Protein AF-A0A9W6ZR81-F1 (afdb_monomer_lite)

Secondary structure (DSSP, 8-state):
-GGG--SHHHHHHHHHHHHHHHHTTTTGGG--HHHHHHHHHHHHHHHHHHHH----HHHHHHHHHHHHHHHSSSPPPHHHHHHHHHHHHHHHHHTTS-GGGHHHHHHHHHHHHHHH-TT---TTTTTS---TTHHHHHHHHHHHHHHHTTT-HHHHHHHHHHHHHHHHHHHHHHHHHHHHHHSS--

Structure (mmCIF, N/CA/C/O backbone):
data_AF-A0A9W6ZR81-F1
#
_entry.id   AF-A0A9W6ZR81-F1
#
loop_
_atom_site.group_PDB
_atom_site.id
_atom_site.type_symbol
_atom_site.label_atom_id
_atom_site.label_alt_id
_atom_site.label_comp_id
_atom_site.label_asym_id
_atom_site.label_entity_id
_atom_site.label_seq_id
_atom_site.pdbx_PDB_ins_code
_atom_site.Cartn_x
_atom_site.Cartn_y
_atom_site.Cartn_z
_atom_site.occupancy
_atom_site.B_iso_or_equiv
_atom_site.auth_seq_id
_atom_site.auth_comp_id
_atom_site.auth_asym_id
_atom_site.auth_atom_id
_atom_site.pdbx_PDB_model_num
ATOM 1 N N . MET A 1 1 ? 8.103 4.956 1.582 1.00 67.75 1 MET A N 1
ATOM 2 C CA . MET A 1 1 ? 6.630 4.910 1.751 1.00 67.75 1 MET A CA 1
ATOM 3 C C . MET A 1 1 ? 6.165 5.103 3.194 1.00 67.75 1 MET A C 1
ATOM 5 O O . MET A 1 1 ? 5.277 5.913 3.416 1.00 67.75 1 MET A O 1
ATOM 9 N N . PHE A 1 2 ? 6.785 4.437 4.174 1.00 74.12 2 PHE A N 1
ATOM 10 C CA . PHE A 1 2 ? 6.363 4.390 5.587 1.00 74.12 2 PHE A CA 1
ATOM 11 C C . PHE A 1 2 ? 5.925 5.722 6.230 1.00 74.12 2 PHE A C 1
ATOM 13 O O . PHE A 1 2 ? 4.911 5.761 6.913 1.00 74.12 2 PHE A O 1
ATOM 20 N N . LYS A 1 3 ? 6.613 6.842 5.960 1.00 75.56 3 LYS A N 1
ATOM 21 C CA . LYS A 1 3 ? 6.264 8.168 6.519 1.00 75.56 3 LYS A CA 1
ATOM 22 C C . LYS A 1 3 ? 4.894 8.727 6.091 1.00 75.56 3 L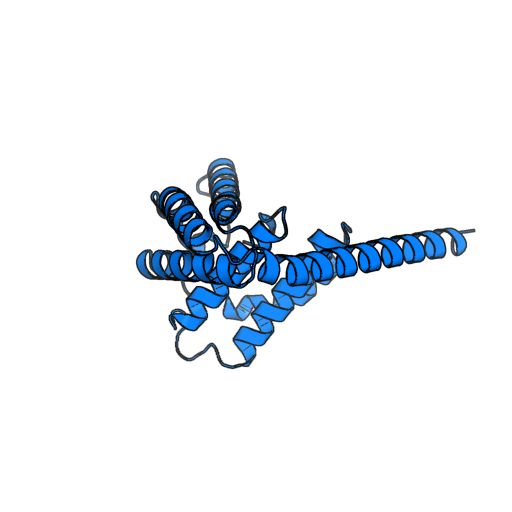YS A C 1
ATOM 24 O O . LYS A 1 3 ? 4.437 9.712 6.660 1.00 75.56 3 LYS A O 1
ATOM 29 N N . TYR A 1 4 ? 4.287 8.172 5.041 1.00 80.62 4 TYR A N 1
ATOM 30 C CA . TYR A 1 4 ? 2.984 8.608 4.526 1.00 80.62 4 TYR A CA 1
ATOM 31 C C . TYR A 1 4 ? 1.820 7.761 5.053 1.00 80.62 4 TYR A C 1
ATOM 33 O O . TYR A 1 4 ? 0.663 8.144 4.851 1.00 80.62 4 TYR A O 1
ATOM 41 N N . ALA A 1 5 ? 2.124 6.652 5.734 1.00 82.81 5 ALA A N 1
ATOM 42 C CA . ALA A 1 5 ? 1.147 5.837 6.433 1.00 82.81 5 ALA A CA 1
ATOM 43 C C . ALA A 1 5 ? 0.746 6.509 7.751 1.00 82.81 5 ALA A C 1
ATOM 45 O O . ALA A 1 5 ? 1.591 6.950 8.529 1.00 82.81 5 ALA A O 1
ATOM 46 N N . ARG A 1 6 ? -0.561 6.607 7.985 1.00 82.62 6 ARG A N 1
ATOM 47 C CA . ARG A 1 6 ? -1.160 7.225 9.177 1.00 82.62 6 ARG A CA 1
ATOM 48 C C . ARG A 1 6 ? -1.949 6.238 10.027 1.00 82.62 6 ARG A C 1
ATOM 50 O O . ARG A 1 6 ? -2.248 6.541 11.179 1.00 82.62 6 ARG A O 1
ATOM 57 N N . THR A 1 7 ? -2.303 5.090 9.462 1.00 84.12 7 THR A N 1
ATOM 58 C CA . THR A 1 7 ? -3.025 4.011 10.139 1.00 84.12 7 THR A CA 1
ATOM 59 C C . THR A 1 7 ? -2.245 2.706 10.027 1.00 84.12 7 THR A C 1
ATOM 61 O O . THR A 1 7 ? -1.297 2.595 9.251 1.00 84.12 7 THR A O 1
ATOM 64 N N . GLU A 1 8 ? -2.652 1.709 10.806 1.00 81.94 8 GLU A N 1
ATOM 65 C CA . GLU A 1 8 ? -2.075 0.363 10.759 1.00 81.94 8 GLU A CA 1
ATOM 66 C C . GLU A 1 8 ? -2.328 -0.302 9.400 1.00 81.94 8 GLU A C 1
ATOM 68 O O . GLU A 1 8 ? -1.387 -0.824 8.812 1.00 81.94 8 GLU A O 1
ATOM 73 N N . SER A 1 9 ? -3.537 -0.180 8.836 1.00 89.00 9 SER A N 1
ATOM 74 C CA . SER A 1 9 ? -3.836 -0.652 7.474 1.00 89.00 9 SER A CA 1
ATOM 75 C C . SER A 1 9 ? -2.971 0.040 6.422 1.00 89.00 9 SER A C 1
ATOM 77 O O . SER A 1 9 ? -2.458 -0.598 5.512 1.00 89.00 9 SER A O 1
ATOM 79 N N . GLU A 1 10 ? -2.742 1.347 6.553 1.00 88.44 10 GLU A N 1
ATOM 80 C CA . GLU A 1 10 ? -1.864 2.072 5.635 1.00 88.44 10 GLU A CA 1
ATOM 81 C C . GLU A 1 10 ? -0.389 1.663 5.794 1.00 88.44 10 GLU A C 1
ATOM 83 O O . GLU A 1 10 ? 0.346 1.624 4.811 1.00 88.44 10 GLU A O 1
ATOM 88 N N . LEU A 1 11 ? 0.061 1.326 7.007 1.00 85.88 11 LEU A N 1
ATOM 89 C CA . LEU A 1 11 ? 1.399 0.775 7.236 1.00 85.88 11 LEU A CA 1
ATOM 90 C C . LEU A 1 11 ? 1.521 -0.632 6.637 1.00 85.88 11 LEU A C 1
ATOM 92 O O . LEU A 1 11 ? 2.510 -0.929 5.966 1.00 85.88 11 LEU A O 1
ATOM 96 N N . ALA A 1 12 ? 0.500 -1.467 6.833 1.00 87.81 12 ALA A N 1
ATOM 97 C CA . ALA A 1 12 ? 0.410 -2.797 6.252 1.00 87.81 12 ALA A CA 1
ATOM 98 C C . ALA A 1 12 ? 0.421 -2.743 4.722 1.00 87.81 12 ALA A C 1
ATOM 100 O O . ALA A 1 12 ? 1.080 -3.570 4.110 1.00 87.81 12 ALA A O 1
ATOM 101 N N . ALA A 1 13 ? -0.208 -1.737 4.106 1.00 91.19 13 ALA A N 1
ATOM 102 C CA . ALA A 1 13 ? -0.148 -1.532 2.659 1.00 91.19 13 ALA A CA 1
ATOM 103 C C . ALA A 1 13 ? 1.282 -1.341 2.154 1.00 91.19 13 ALA A C 1
ATOM 105 O O . ALA A 1 13 ? 1.679 -1.950 1.166 1.00 91.19 13 ALA A O 1
ATOM 106 N N . VAL A 1 14 ? 2.077 -0.536 2.864 1.00 87.62 14 VAL A N 1
ATOM 107 C CA . VAL A 1 14 ? 3.490 -0.351 2.526 1.00 87.62 14 VAL A CA 1
ATOM 108 C C . VAL A 1 14 ? 4.261 -1.657 2.672 1.00 87.62 14 VAL A C 1
ATOM 110 O O . VAL A 1 14 ? 5.004 -2.027 1.776 1.00 87.62 14 VAL A O 1
ATOM 113 N N . MET A 1 15 ? 4.084 -2.371 3.782 1.00 85.12 15 MET A N 1
ATOM 114 C CA . MET A 1 15 ? 4.792 -3.633 4.004 1.00 85.12 15 MET A CA 1
ATOM 115 C C . MET A 1 15 ? 4.413 -4.708 2.988 1.00 85.12 15 MET A C 1
ATOM 117 O O . MET A 1 15 ? 5.283 -5.410 2.482 1.00 85.12 15 MET A O 1
ATOM 121 N N . ALA A 1 16 ? 3.119 -4.848 2.713 1.00 89.88 16 ALA A N 1
ATOM 122 C CA . ALA A 1 16 ? 2.592 -5.842 1.797 1.00 89.88 16 ALA A CA 1
ATOM 123 C C . ALA A 1 16 ? 3.053 -5.576 0.360 1.00 89.88 16 ALA A C 1
ATOM 125 O O . ALA A 1 16 ? 3.322 -6.531 -0.359 1.00 89.88 16 ALA A O 1
ATOM 126 N N . HIS A 1 17 ? 3.219 -4.306 -0.026 1.00 91.81 17 HIS A N 1
ATOM 127 C CA . HIS A 1 17 ? 3.851 -3.914 -1.288 1.00 91.81 17 HIS A CA 1
ATOM 128 C C . HIS A 1 17 ? 5.297 -4.421 -1.390 1.00 91.81 17 HIS A C 1
ATOM 130 O O . HIS A 1 17 ? 5.647 -5.103 -2.352 1.00 91.81 17 HIS A O 1
ATOM 136 N N . GLU A 1 18 ? 6.124 -4.175 -0.368 1.00 85.31 18 GLU A N 1
ATOM 137 C CA . GLU A 1 18 ? 7.518 -4.649 -0.376 1.00 85.31 18 GLU A CA 1
ATOM 138 C C . GLU A 1 18 ? 7.604 -6.183 -0.362 1.00 85.31 18 GLU A C 1
ATOM 140 O O . GLU A 1 18 ? 8.414 -6.772 -1.075 1.00 85.31 18 GLU A O 1
ATOM 145 N N . ILE A 1 19 ? 6.734 -6.857 0.399 1.00 83.06 19 ILE A N 1
ATOM 146 C CA . ILE A 1 19 ? 6.622 -8.325 0.377 1.00 83.06 19 ILE A CA 1
ATOM 147 C C . ILE A 1 19 ? 6.159 -8.807 -1.004 1.00 83.06 19 ILE A C 1
ATOM 149 O O . ILE A 1 19 ? 6.651 -9.825 -1.485 1.00 83.06 19 ILE A O 1
ATOM 153 N N . GLY A 1 20 ? 5.267 -8.072 -1.670 1.00 87.75 20 GLY A N 1
ATOM 154 C CA . GLY A 1 20 ? 4.827 -8.347 -3.036 1.00 87.75 20 GLY A CA 1
ATOM 155 C C . GLY A 1 20 ? 5.991 -8.383 -4.023 1.00 87.75 20 GLY A C 1
ATOM 156 O O . GLY A 1 20 ? 6.105 -9.340 -4.787 1.00 87.75 20 GLY A O 1
ATOM 157 N N . HIS A 1 21 ? 6.918 -7.425 -3.941 1.00 86.50 21 HIS A N 1
ATOM 158 C CA . HIS A 1 21 ? 8.154 -7.458 -4.733 1.00 86.50 21 HIS A CA 1
ATOM 159 C C . HIS A 1 21 ? 9.013 -8.696 -4.453 1.00 86.50 21 HIS A C 1
ATOM 161 O O . HIS A 1 21 ? 9.575 -9.269 -5.389 1.00 86.50 21 HIS A O 1
ATOM 167 N N . VAL A 1 22 ? 9.110 -9.127 -3.191 1.00 81.06 22 VAL A N 1
ATOM 168 C CA . VAL A 1 22 ? 9.860 -10.337 -2.817 1.00 81.06 22 VAL A CA 1
ATOM 169 C C . VAL A 1 22 ? 9.201 -11.591 -3.390 1.00 81.06 22 VAL A C 1
ATOM 171 O O . VAL A 1 22 ? 9.879 -12.413 -4.005 1.00 81.06 22 VAL A O 1
ATOM 174 N N . LEU A 1 23 ? 7.882 -11.730 -3.234 1.00 83.06 23 LEU A N 1
ATOM 175 C CA . LEU A 1 23 ? 7.130 -12.883 -3.735 1.00 83.06 23 LEU A CA 1
ATOM 176 C C . LEU A 1 23 ? 7.182 -12.982 -5.264 1.00 83.06 23 LEU A C 1
ATOM 178 O O . LEU A 1 23 ? 7.332 -14.082 -5.794 1.00 83.06 23 LEU A O 1
ATOM 182 N N . ALA A 1 24 ? 7.126 -11.844 -5.958 1.00 85.44 24 ALA A N 1
ATOM 183 C CA . ALA A 1 24 ? 7.247 -11.762 -7.412 1.00 85.44 24 ALA A CA 1
ATOM 184 C C . ALA A 1 24 ? 8.706 -11.789 -7.917 1.00 85.44 24 ALA A C 1
ATOM 186 O O . ALA A 1 24 ? 8.953 -11.739 -9.120 1.00 85.44 24 ALA A O 1
ATOM 187 N N . ARG A 1 25 ? 9.697 -11.894 -7.016 1.00 81.62 25 ARG A N 1
ATOM 188 C CA . ARG A 1 25 ? 11.139 -11.933 -7.335 1.00 81.62 25 ARG A CA 1
ATOM 189 C C . ARG A 1 25 ? 11.648 -10.704 -8.110 1.00 81.62 25 ARG A C 1
ATOM 191 O O . ARG A 1 25 ? 12.639 -10.786 -8.834 1.00 81.62 25 ARG A O 1
ATOM 198 N N . HIS A 1 26 ? 11.021 -9.543 -7.922 1.00 81.31 26 HIS A N 1
ATOM 199 C CA . HIS A 1 26 ? 11.385 -8.282 -8.590 1.00 81.31 26 HIS A CA 1
ATOM 200 C C . HIS A 1 26 ? 12.740 -7.713 -8.156 1.00 81.31 26 HIS A C 1
ATOM 202 O O . HIS A 1 26 ? 13.323 -6.877 -8.841 1.00 81.31 26 HIS A O 1
ATOM 208 N N . THR A 1 27 ? 13.243 -8.154 -7.011 1.00 66.75 27 THR A N 1
ATOM 209 C CA . THR A 1 27 ? 14.496 -7.701 -6.398 1.00 66.75 27 THR A CA 1
ATOM 210 C C . THR A 1 27 ? 15.718 -8.529 -6.834 1.00 66.75 27 THR A C 1
ATOM 212 O O . THR A 1 27 ? 16.826 -8.303 -6.344 1.00 66.75 27 THR A O 1
ATOM 215 N N . GLY A 1 28 ? 15.546 -9.465 -7.779 1.00 63.53 28 GLY A N 1
ATOM 216 C CA . GLY A 1 28 ? 16.587 -10.401 -8.216 1.00 63.53 28 GLY A CA 1
ATOM 217 C C . GLY A 1 28 ? 16.964 -11.426 -7.136 1.00 63.53 28 GLY A C 1
ATOM 218 O O . GLY A 1 28 ? 16.336 -11.505 -6.084 1.00 63.53 28 GLY A O 1
ATOM 219 N N . GLU A 1 29 ? 18.027 -12.206 -7.365 1.00 52.84 29 GLU A N 1
ATOM 220 C CA . GLU A 1 29 ? 18.506 -13.267 -6.447 1.00 52.84 29 GLU A CA 1
ATOM 221 C C . GLU A 1 29 ? 18.961 -12.763 -5.058 1.00 52.84 29 GLU A C 1
ATOM 223 O O . GLU A 1 29 ? 19.329 -13.552 -4.191 1.00 52.84 29 GLU A O 1
ATOM 228 N N . LYS A 1 30 ? 18.957 -11.445 -4.821 1.00 50.06 30 LYS A N 1
ATOM 229 C CA . LYS A 1 30 ? 19.557 -10.822 -3.635 1.00 50.06 30 LYS A CA 1
ATOM 230 C C . LYS A 1 30 ? 18.640 -10.734 -2.419 1.00 50.06 30 LYS A C 1
ATOM 232 O O . LYS A 1 30 ? 19.143 -10.473 -1.324 1.00 50.06 30 LYS A O 1
ATOM 237 N N . VAL A 1 31 ? 17.333 -10.987 -2.549 1.00 52.41 31 VAL A N 1
ATOM 238 C CA . VAL A 1 31 ? 16.488 -11.180 -1.358 1.00 52.41 31 VAL A CA 1
ATOM 239 C C . VAL A 1 31 ? 16.669 -12.607 -0.857 1.00 52.41 31 VAL A C 1
ATOM 241 O O . VAL A 1 31 ? 15.888 -13.510 -1.127 1.00 52.41 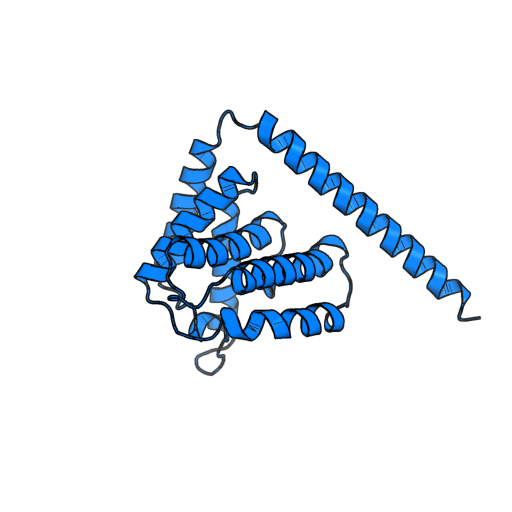31 VAL A O 1
ATOM 244 N N . THR A 1 32 ? 17.765 -12.789 -0.128 1.00 56.84 32 THR A N 1
ATOM 245 C CA . THR A 1 32 ? 17.952 -13.914 0.792 1.00 56.84 32 THR A CA 1
ATOM 246 C C . THR A 1 32 ? 17.061 -13.719 2.028 1.00 56.84 32 THR A C 1
ATOM 248 O O . THR A 1 32 ? 16.431 -12.667 2.187 1.00 56.84 32 THR A O 1
ATOM 251 N N . ASP A 1 33 ? 17.066 -14.674 2.963 1.00 53.16 33 ASP A N 1
ATOM 252 C CA . ASP A 1 33 ? 16.394 -14.558 4.272 1.00 53.16 33 ASP A CA 1
ATOM 253 C C . ASP A 1 33 ? 16.708 -13.231 5.002 1.00 53.16 33 ASP A C 1
ATOM 255 O O . ASP A 1 33 ? 15.895 -12.708 5.768 1.00 53.16 33 ASP A O 1
ATOM 259 N N . THR A 1 34 ? 17.866 -12.622 4.712 1.00 55.84 34 THR A N 1
ATOM 260 C CA . THR A 1 34 ? 18.295 -11.335 5.282 1.00 55.84 34 THR A CA 1
ATOM 261 C C . THR A 1 34 ? 17.486 -10.125 4.789 1.00 55.84 34 THR A C 1
ATOM 263 O O . THR A 1 34 ? 17.268 -9.181 5.557 1.00 55.84 34 THR A O 1
ATOM 266 N N . GLY A 1 35 ? 16.981 -10.145 3.550 1.00 57.97 35 GLY A N 1
ATOM 267 C CA . GLY A 1 35 ? 16.162 -9.061 2.996 1.00 57.97 35 GLY A CA 1
ATOM 268 C C . GLY A 1 35 ? 14.765 -9.027 3.621 1.00 57.97 35 GLY A C 1
ATOM 269 O O . GLY A 1 35 ? 14.290 -7.968 4.034 1.00 57.97 35 GLY A O 1
ATOM 270 N N . VAL A 1 36 ? 14.147 -10.199 3.804 1.00 59.78 36 VAL A N 1
ATOM 271 C CA . VAL A 1 36 ? 12.857 -10.342 4.504 1.00 59.78 36 VAL A CA 1
ATOM 272 C C . VAL A 1 36 ? 12.976 -9.886 5.960 1.00 59.78 36 VAL A C 1
ATOM 274 O O . VAL A 1 36 ? 12.152 -9.103 6.435 1.00 59.78 36 VAL A O 1
ATOM 277 N N . LEU A 1 37 ? 14.039 -10.297 6.660 1.00 58.97 37 LEU A N 1
ATOM 278 C CA . LEU A 1 37 ? 14.289 -9.880 8.043 1.00 58.97 37 LEU A CA 1
ATOM 279 C C . LEU A 1 37 ? 14.453 -8.354 8.171 1.00 58.97 37 LEU A C 1
ATOM 281 O O . LEU A 1 37 ? 13.973 -7.742 9.131 1.00 58.97 37 LEU A O 1
ATOM 285 N N . SER A 1 38 ? 15.086 -7.726 7.179 1.00 61.12 38 SER A N 1
ATOM 286 C CA . SER A 1 38 ? 15.251 -6.272 7.112 1.00 61.12 38 SER A CA 1
ATOM 287 C C . SER A 1 38 ? 13.913 -5.545 6.936 1.00 61.12 38 SER A C 1
ATOM 289 O O . SER A 1 38 ? 13.666 -4.557 7.632 1.00 61.12 38 SER A O 1
ATOM 291 N N . LEU A 1 39 ? 13.012 -6.053 6.083 1.00 61.47 39 LEU A N 1
ATOM 292 C CA . LEU A 1 39 ? 11.654 -5.510 5.922 1.00 61.47 39 LEU A CA 1
ATOM 293 C C . LEU A 1 39 ? 10.840 -5.611 7.216 1.00 61.47 39 LEU A C 1
ATOM 295 O O . LEU A 1 39 ? 10.201 -4.640 7.627 1.00 61.47 39 LEU A O 1
ATOM 299 N N . VAL A 1 40 ? 10.910 -6.758 7.894 1.00 61.91 40 VAL A N 1
ATOM 300 C CA . VAL A 1 40 ? 10.237 -6.975 9.184 1.00 61.91 40 VAL A CA 1
ATOM 301 C C . VAL A 1 40 ? 10.774 -6.012 10.245 1.00 61.91 40 VAL A C 1
ATOM 303 O O . VAL A 1 40 ? 10.005 -5.396 10.981 1.00 61.91 40 VAL A O 1
ATOM 306 N N . THR A 1 41 ? 12.088 -5.807 10.298 1.00 61.50 41 THR A N 1
ATOM 307 C CA . THR A 1 41 ? 12.709 -4.907 11.280 1.00 61.50 41 THR A CA 1
ATOM 308 C C . THR A 1 41 ? 12.328 -3.442 11.017 1.00 61.50 41 THR A C 1
ATOM 310 O O . THR A 1 41 ? 12.011 -2.695 11.948 1.00 61.50 41 THR A O 1
ATOM 313 N N . LEU A 1 42 ? 12.275 -3.031 9.747 1.00 63.44 42 LEU A N 1
ATOM 314 C CA . LEU A 1 42 ? 11.837 -1.696 9.331 1.00 63.44 42 LEU A CA 1
ATOM 315 C C . LEU A 1 42 ? 10.362 -1.429 9.665 1.00 63.44 42 LEU A C 1
ATOM 317 O O . LEU A 1 42 ? 9.998 -0.345 10.137 1.00 63.44 42 LEU A O 1
ATOM 321 N N . ALA A 1 43 ? 9.515 -2.429 9.445 1.00 61.75 43 ALA A N 1
ATOM 322 C CA . ALA A 1 43 ? 8.111 -2.400 9.810 1.00 61.75 43 ALA A CA 1
ATOM 323 C C . ALA A 1 43 ? 7.908 -2.212 11.315 1.00 61.75 43 ALA A C 1
ATOM 325 O O . ALA A 1 43 ? 7.179 -1.309 11.725 1.00 61.75 43 ALA A O 1
ATOM 326 N N . LEU A 1 44 ? 8.604 -3.002 12.139 1.00 61.53 44 LEU A N 1
ATOM 327 C CA . LEU A 1 44 ? 8.548 -2.902 13.599 1.00 61.53 44 LEU A CA 1
ATOM 328 C C . LEU A 1 44 ? 9.005 -1.520 14.098 1.00 61.53 44 LEU A C 1
ATOM 330 O O . LEU A 1 44 ? 8.390 -0.946 15.000 1.00 61.53 44 LEU A O 1
ATOM 334 N N . ALA A 1 45 ? 10.032 -0.935 13.476 1.00 62.34 45 ALA A N 1
ATOM 335 C CA . ALA A 1 45 ? 10.468 0.424 13.790 1.00 62.34 45 ALA A CA 1
ATOM 336 C C . ALA A 1 45 ? 9.426 1.486 13.406 1.00 62.34 45 ALA A C 1
ATOM 338 O O . ALA A 1 45 ? 9.147 2.389 14.197 1.00 62.34 45 ALA A O 1
ATOM 339 N N . SER A 1 46 ? 8.805 1.364 12.233 1.00 58.44 46 SER A N 1
ATOM 340 C CA . SER A 1 46 ? 7.744 2.276 11.774 1.00 58.44 46 SER A CA 1
ATOM 341 C C . SER A 1 46 ? 6.513 2.195 12.678 1.00 58.44 46 SER A C 1
ATOM 343 O O . SER A 1 46 ? 5.921 3.209 13.055 1.00 58.44 46 SER A O 1
ATOM 345 N N . LEU A 1 47 ? 6.189 0.976 13.104 1.00 58.78 47 LEU A N 1
ATOM 346 C CA . LEU A 1 47 ? 5.116 0.686 14.031 1.00 58.78 47 LEU A CA 1
ATOM 347 C C . LEU A 1 47 ? 5.363 1.316 15.408 1.00 58.78 47 LEU A C 1
ATOM 349 O O . LEU A 1 47 ? 4.424 1.801 16.031 1.00 58.78 47 LEU A O 1
ATOM 353 N N . SER A 1 48 ? 6.618 1.407 15.861 1.00 58.47 48 SER A N 1
ATOM 354 C CA . SER A 1 48 ? 6.941 2.108 17.109 1.00 58.47 48 SER A CA 1
ATOM 355 C C . SER A 1 48 ? 6.534 3.596 17.075 1.00 58.47 48 SER A C 1
ATOM 357 O O . SER A 1 48 ? 6.009 4.126 18.053 1.00 58.47 48 SER A O 1
ATOM 359 N N . GLY A 1 49 ? 6.666 4.261 15.924 1.00 58.19 49 GLY A N 1
ATOM 360 C CA . GLY A 1 49 ? 6.199 5.638 15.738 1.00 58.19 49 GLY A CA 1
ATOM 361 C C . GLY A 1 49 ? 4.670 5.746 15.746 1.00 58.19 49 GLY A C 1
ATOM 362 O O . GLY A 1 49 ? 4.118 6.600 16.439 1.00 58.19 49 GLY A O 1
ATOM 363 N N . VAL A 1 50 ? 3.985 4.843 15.033 1.00 55.12 50 VAL A N 1
ATOM 364 C CA . VAL A 1 50 ? 2.512 4.815 14.917 1.00 55.12 50 VAL A CA 1
ATOM 365 C C . VAL A 1 50 ? 1.836 4.443 16.242 1.00 55.12 50 VAL A C 1
ATOM 367 O O . VAL A 1 50 ? 0.854 5.070 16.635 1.00 55.12 50 VAL A O 1
ATOM 370 N N . LEU A 1 51 ? 2.363 3.448 16.960 1.00 52.25 51 LEU A N 1
ATOM 371 C CA . LEU A 1 51 ? 1.753 2.923 18.184 1.00 52.25 51 LEU A CA 1
ATOM 372 C C . LEU A 1 51 ? 2.112 3.719 19.439 1.00 52.25 51 LEU A C 1
ATOM 374 O O . LEU A 1 51 ? 1.294 3.817 20.356 1.00 52.25 51 LEU A O 1
ATOM 378 N N . PHE A 1 52 ? 3.329 4.264 19.509 1.00 54.22 52 PHE A N 1
ATOM 379 C CA . PHE A 1 52 ? 3.830 4.932 20.710 1.00 54.22 52 PHE A CA 1
ATOM 380 C C . PHE A 1 52 ? 3.879 6.459 20.556 1.00 54.22 52 PHE A C 1
ATOM 382 O O . PHE A 1 52 ? 4.177 7.147 21.529 1.00 54.22 52 PHE A O 1
ATOM 389 N N . GLY A 1 53 ? 3.537 7.029 19.393 1.00 51.00 53 GLY A N 1
ATOM 390 C CA . GLY A 1 53 ? 3.309 8.470 19.191 1.00 51.00 53 GLY A CA 1
ATOM 391 C C . GLY A 1 53 ? 4.428 9.376 19.718 1.00 51.00 53 GLY A C 1
ATOM 392 O O . GLY A 1 53 ? 4.145 10.377 20.374 1.00 51.00 53 GLY A O 1
ATOM 393 N N . GLY A 1 54 ? 5.687 8.957 19.595 1.00 48.00 54 GLY A N 1
ATOM 394 C CA . GLY A 1 54 ? 6.840 9.637 20.182 1.00 48.00 54 GLY A CA 1
ATOM 395 C C . GLY A 1 54 ? 7.746 10.258 19.129 1.00 48.00 54 GLY A C 1
ATOM 396 O O . GLY A 1 54 ? 7.908 9.702 18.045 1.00 48.00 54 GLY A O 1
ATOM 397 N N . ASP A 1 55 ? 8.392 11.359 19.511 1.00 45.72 55 ASP A N 1
ATOM 398 C CA . ASP A 1 55 ? 9.474 12.078 18.820 1.00 45.72 55 ASP A CA 1
ATOM 399 C C . ASP A 1 55 ? 10.776 11.241 18.724 1.00 45.72 55 ASP A C 1
ATOM 401 O O . ASP A 1 55 ? 11.904 11.702 18.861 1.00 45.72 55 ASP A O 1
ATOM 405 N N . SER A 1 56 ? 10.629 9.931 18.531 1.00 45.62 56 SER A N 1
ATOM 406 C CA . SER A 1 56 ? 11.696 8.935 18.435 1.00 45.62 56 SER A CA 1
ATOM 407 C C . SER A 1 56 ? 12.226 8.839 17.007 1.00 45.62 56 SER A C 1
ATOM 409 O O . SER A 1 56 ? 12.598 7.755 16.551 1.00 45.62 56 SER A O 1
ATOM 411 N N . GLY A 1 57 ? 12.262 9.971 16.295 1.00 43.59 57 GLY A N 1
ATOM 412 C CA . GLY A 1 57 ? 12.789 10.053 14.937 1.00 43.59 57 GLY A CA 1
ATOM 413 C C . GLY A 1 57 ? 14.181 9.429 14.841 1.00 43.59 57 GLY A C 1
ATOM 414 O O . GLY A 1 57 ? 14.455 8.732 13.874 1.00 43.59 57 GLY A O 1
ATOM 415 N N . ALA A 1 58 ? 15.002 9.562 15.891 1.00 40.38 58 ALA A N 1
ATOM 416 C CA . ALA A 1 58 ? 16.373 9.054 15.962 1.00 40.38 58 ALA A CA 1
ATOM 417 C C . ALA A 1 58 ? 16.504 7.516 16.052 1.00 40.38 58 ALA A C 1
ATOM 419 O O . ALA A 1 58 ? 17.427 6.951 15.461 1.00 40.38 58 ALA A O 1
ATOM 420 N N . SER A 1 59 ? 15.597 6.818 16.747 1.00 42.09 59 SER A N 1
ATOM 421 C CA . SER A 1 59 ? 15.649 5.347 16.878 1.00 42.09 59 SER A CA 1
ATOM 422 C C . SER A 1 59 ? 15.046 4.650 15.660 1.00 42.09 59 SER A C 1
ATOM 424 O O . SER A 1 59 ? 15.584 3.647 15.192 1.00 42.09 59 SER A O 1
ATOM 426 N N . ALA A 1 60 ? 13.991 5.236 15.085 1.00 43.53 60 ALA A N 1
ATOM 427 C CA . ALA A 1 60 ? 13.458 4.808 13.796 1.00 43.53 60 ALA A CA 1
ATOM 428 C C . ALA A 1 60 ? 14.480 5.033 12.666 1.00 43.53 60 ALA A C 1
ATOM 430 O O . ALA A 1 60 ? 14.614 4.175 11.799 1.00 43.53 60 ALA A O 1
ATOM 431 N N . PHE A 1 61 ? 15.259 6.127 12.708 1.00 41.78 61 PHE A N 1
ATOM 432 C CA . PHE A 1 61 ? 16.294 6.426 11.708 1.00 41.78 61 PHE A CA 1
ATOM 433 C C . PHE A 1 61 ? 17.453 5.429 11.703 1.00 41.78 61 PHE A C 1
ATOM 435 O O . PHE A 1 61 ? 17.901 5.036 10.630 1.00 41.78 61 PHE A O 1
ATOM 442 N N . LYS A 1 62 ? 17.948 5.014 12.880 1.00 40.16 62 LYS A N 1
ATOM 443 C CA . LYS A 1 62 ? 19.071 4.063 12.975 1.00 40.16 62 LYS A CA 1
ATOM 444 C C . LYS A 1 62 ? 18.700 2.676 12.449 1.00 40.16 62 LYS A C 1
ATOM 446 O O . LYS A 1 62 ? 19.529 2.032 11.816 1.00 40.16 62 LYS A O 1
ATOM 451 N N . ILE A 1 63 ? 17.449 2.257 12.647 1.00 45.78 63 ILE A N 1
ATOM 452 C CA . ILE A 1 63 ? 16.915 1.009 12.087 1.00 45.78 63 ILE A CA 1
ATOM 453 C C . ILE A 1 63 ? 16.646 1.148 10.577 1.00 45.78 63 ILE A C 1
ATOM 455 O O . ILE A 1 63 ? 16.897 0.215 9.815 1.00 45.78 63 ILE A O 1
ATOM 459 N N . LEU A 1 64 ? 16.229 2.335 10.116 1.00 46.19 64 LEU A N 1
ATOM 460 C CA . LEU A 1 64 ? 16.036 2.645 8.693 1.00 46.19 64 LEU A CA 1
ATOM 461 C C . LEU A 1 64 ? 17.306 2.433 7.852 1.00 46.19 64 LEU A C 1
ATOM 463 O O . LEU A 1 64 ? 17.214 2.096 6.673 1.00 46.19 64 LEU A O 1
ATOM 467 N N . THR A 1 65 ? 18.487 2.643 8.441 1.00 47.16 65 THR A N 1
ATOM 468 C CA . THR A 1 65 ? 19.777 2.513 7.747 1.00 47.16 65 THR A CA 1
ATOM 469 C C . THR A 1 65 ? 20.076 1.073 7.325 1.00 47.16 65 THR A C 1
ATOM 471 O O . THR A 1 65 ? 20.708 0.879 6.295 1.00 47.16 65 THR A O 1
ATOM 474 N N . VAL A 1 66 ? 19.575 0.070 8.055 1.00 46.69 66 VAL A N 1
ATOM 475 C CA . VAL A 1 66 ? 19.779 -1.353 7.721 1.00 46.69 66 VAL A CA 1
ATOM 476 C C . VAL A 1 66 ? 18.864 -1.797 6.570 1.00 46.69 66 VAL A C 1
ATOM 478 O O . VAL A 1 66 ? 19.285 -2.562 5.710 1.00 46.69 66 VAL A O 1
ATOM 481 N N . GLY A 1 67 ? 17.643 -1.255 6.478 1.00 48.19 67 GLY A N 1
ATOM 482 C CA . GLY A 1 67 ? 16.719 -1.543 5.368 1.00 48.19 67 GLY A CA 1
ATOM 483 C C . GLY A 1 67 ? 17.022 -0.783 4.069 1.00 48.19 67 GLY A C 1
ATOM 484 O O . GLY A 1 67 ? 16.483 -1.115 3.014 1.00 48.19 67 GLY A O 1
ATOM 485 N N . LYS A 1 68 ? 17.884 0.241 4.127 1.00 48.22 68 LYS A N 1
ATOM 486 C CA . LYS A 1 68 ? 18.180 1.132 2.996 1.00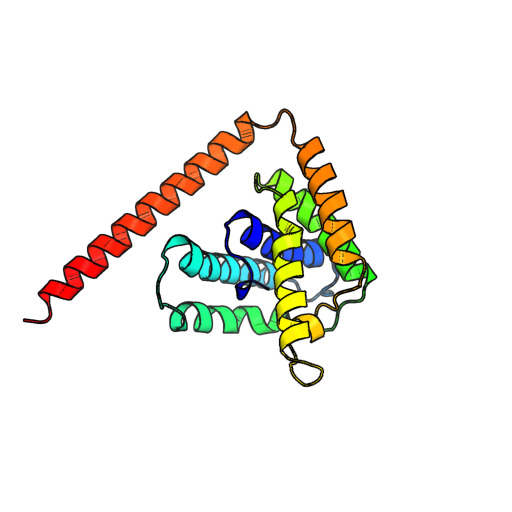 48.22 68 LYS A CA 1
ATOM 487 C C . LYS A 1 68 ? 18.899 0.440 1.839 1.00 48.22 68 LYS A C 1
ATOM 489 O O . LYS A 1 68 ? 18.702 0.857 0.708 1.00 48.22 68 LYS A O 1
ATOM 494 N N . SER A 1 69 ? 19.696 -0.593 2.088 1.00 49.50 69 SER A N 1
ATOM 495 C CA . SER A 1 69 ? 20.420 -1.263 1.000 1.00 49.50 69 SER A CA 1
ATOM 496 C C . SER A 1 69 ? 19.512 -2.161 0.153 1.00 49.50 69 SER A C 1
ATOM 498 O O . SER A 1 69 ? 19.768 -2.337 -1.023 1.00 49.50 69 SER A O 1
ATOM 500 N N . PHE A 1 70 ? 18.403 -2.675 0.696 1.00 49.81 70 PHE A N 1
ATOM 501 C CA . PHE A 1 70 ? 17.543 -3.618 -0.037 1.00 49.81 70 PHE A CA 1
ATOM 502 C C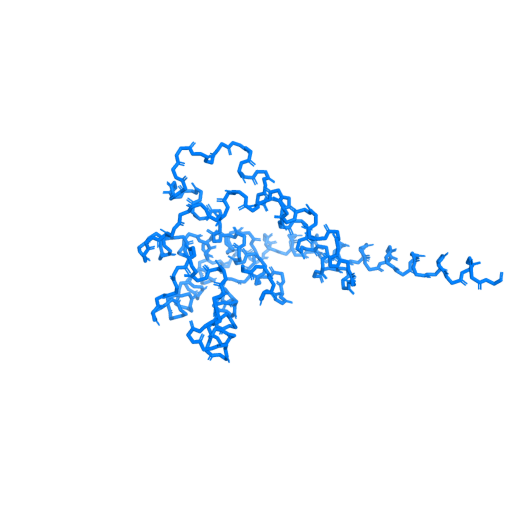 . PHE A 1 70 ? 16.413 -2.953 -0.833 1.00 49.81 70 PHE A C 1
ATOM 504 O O . PHE A 1 70 ? 15.984 -3.487 -1.849 1.00 49.81 70 PHE A O 1
ATOM 511 N N . LEU A 1 71 ? 15.936 -1.791 -0.382 1.00 52.19 71 LEU A N 1
ATOM 512 C CA . LEU A 1 71 ? 14.781 -1.094 -0.968 1.00 52.19 71 LEU A CA 1
ATOM 513 C C . LEU A 1 71 ? 15.145 -0.069 -2.056 1.00 52.19 71 LEU A C 1
ATOM 515 O O . LEU A 1 71 ? 14.257 0.514 -2.671 1.00 52.19 71 LEU A O 1
ATOM 519 N N . TYR A 1 72 ? 16.436 0.222 -2.249 1.00 52.38 72 TYR A N 1
ATOM 520 C CA . TYR A 1 72 ? 16.880 1.368 -3.054 1.00 52.38 72 TYR A CA 1
ATOM 521 C C . TYR A 1 72 ? 17.709 1.018 -4.292 1.00 52.38 72 TYR A C 1
ATOM 523 O O . TYR A 1 72 ? 18.144 1.930 -4.994 1.00 52.38 72 TYR A O 1
ATOM 531 N N . GLU A 1 73 ? 17.965 -0.260 -4.567 1.00 56.12 73 GLU A N 1
ATOM 532 C CA . GLU A 1 73 ? 19.053 -0.602 -5.487 1.00 56.12 73 GLU A CA 1
ATOM 533 C C . GLU A 1 73 ? 18.700 -0.513 -6.976 1.00 56.12 73 GLU A C 1
ATOM 535 O O . GLU A 1 73 ? 19.615 -0.282 -7.763 1.00 56.12 73 GLU A O 1
ATOM 540 N N . LEU A 1 74 ? 17.425 -0.584 -7.390 1.00 59.66 74 LEU A N 1
ATOM 541 C CA . LEU A 1 74 ? 17.036 -0.383 -8.795 1.00 59.66 74 LEU A CA 1
ATOM 542 C C . LEU A 1 74 ? 15.630 0.230 -8.945 1.00 59.66 74 LEU A C 1
ATOM 544 O O . LEU A 1 74 ? 14.740 -0.095 -8.162 1.00 59.66 74 LEU A O 1
ATOM 548 N N . PRO A 1 75 ? 15.399 1.087 -9.960 1.00 65.62 75 PRO A N 1
ATOM 549 C CA . PRO A 1 75 ? 14.054 1.505 -10.335 1.00 65.62 75 PRO A CA 1
ATOM 550 C C . PRO A 1 75 ? 13.256 0.312 -10.870 1.00 65.62 75 PRO A C 1
ATOM 552 O O . PRO A 1 75 ? 13.646 -0.323 -11.852 1.00 65.62 75 PRO A O 1
ATOM 555 N N . HIS A 1 76 ? 12.119 0.023 -10.247 1.00 74.88 76 HIS A N 1
ATOM 556 C CA . HIS A 1 76 ? 11.196 -1.002 -10.720 1.00 74.88 76 HIS A CA 1
ATOM 557 C C . HIS A 1 76 ? 10.433 -0.532 -11.965 1.00 74.88 76 HIS A C 1
ATOM 559 O O . HIS A 1 76 ? 10.158 0.656 -12.153 1.00 74.88 76 HIS A O 1
ATOM 565 N N . SER A 1 77 ? 10.081 -1.472 -12.845 1.00 84.00 77 SER A N 1
ATOM 566 C CA . SER A 1 77 ? 9.226 -1.171 -13.995 1.00 84.00 77 SER A CA 1
ATOM 567 C C . SER A 1 77 ? 7.791 -0.916 -13.530 1.00 84.00 77 SER A C 1
ATOM 569 O O . SER A 1 77 ? 7.377 -1.340 -12.452 1.00 84.00 77 SER A O 1
ATOM 571 N N . ARG A 1 78 ? 6.995 -0.251 -14.372 1.00 85.81 78 ARG A N 1
ATOM 572 C CA . ARG A 1 78 ? 5.569 -0.027 -14.085 1.00 85.81 78 ARG A CA 1
ATOM 573 C C . ARG A 1 78 ? 4.802 -1.339 -13.903 1.00 85.81 78 ARG A C 1
ATOM 575 O O . ARG A 1 78 ? 3.898 -1.382 -13.077 1.00 85.81 78 ARG A O 1
ATOM 582 N N . ASP A 1 79 ? 5.177 -2.386 -14.634 1.00 87.88 79 ASP A N 1
ATOM 583 C CA . ASP A 1 79 ? 4.548 -3.704 -14.517 1.00 87.88 79 ASP A CA 1
ATOM 584 C C . ASP A 1 79 ? 4.922 -4.392 -13.199 1.00 87.88 79 ASP A C 1
ATOM 586 O O . ASP A 1 79 ? 4.042 -4.930 -12.533 1.00 87.88 79 ASP A O 1
ATOM 590 N N . MET A 1 80 ? 6.185 -4.275 -12.763 1.00 89.25 80 MET A N 1
ATOM 591 C CA . MET A 1 80 ? 6.623 -4.780 -11.456 1.00 89.25 80 MET A CA 1
ATOM 592 C C . MET A 1 80 ? 5.869 -4.109 -10.300 1.00 89.25 80 MET A C 1
ATOM 594 O O . MET A 1 80 ? 5.441 -4.777 -9.362 1.00 89.25 80 MET A O 1
ATOM 598 N N . GLU A 1 81 ? 5.681 -2.787 -10.364 1.00 89.94 81 GLU A N 1
ATOM 599 C CA . GLU A 1 81 ? 4.886 -2.052 -9.372 1.00 89.94 81 GLU A CA 1
ATOM 600 C C . GLU A 1 81 ? 3.415 -2.484 -9.393 1.00 89.94 81 GLU A C 1
ATOM 602 O O . GLU A 1 81 ? 2.811 -2.668 -8.339 1.00 89.94 81 GLU A O 1
ATOM 607 N N . ARG A 1 82 ? 2.849 -2.686 -10.591 1.00 92.38 82 ARG A N 1
ATOM 608 C CA . ARG A 1 82 ? 1.459 -3.116 -10.788 1.00 92.38 82 ARG A CA 1
ATOM 609 C C . ARG A 1 82 ? 1.202 -4.494 -10.174 1.00 92.38 82 ARG A C 1
ATOM 611 O O . ARG A 1 82 ? 0.168 -4.698 -9.541 1.00 92.38 82 ARG A O 1
ATOM 618 N N . GLU A 1 83 ? 2.127 -5.427 -10.366 1.00 93.38 83 GLU A N 1
ATOM 619 C CA . GLU A 1 83 ? 2.057 -6.771 -9.795 1.00 93.38 83 GLU A CA 1
ATOM 620 C C . GLU A 1 83 ? 2.266 -6.756 -8.272 1.00 93.38 83 GLU A C 1
ATOM 622 O O . GLU A 1 83 ? 1.483 -7.372 -7.547 1.00 93.38 83 GLU A O 1
ATOM 627 N N . ALA A 1 84 ? 3.238 -5.989 -7.768 1.00 92.50 84 ALA A N 1
ATOM 628 C CA . ALA A 1 84 ? 3.462 -5.841 -6.329 1.00 92.50 84 ALA A CA 1
ATOM 629 C C . ALA A 1 84 ? 2.260 -5.204 -5.606 1.00 92.50 84 ALA A C 1
ATOM 631 O O . ALA A 1 84 ? 1.870 -5.684 -4.542 1.00 92.50 84 ALA A O 1
ATOM 632 N N . ASP A 1 85 ? 1.614 -4.196 -6.203 1.00 94.94 85 ASP A N 1
ATOM 633 C CA . ASP A 1 85 ? 0.388 -3.583 -5.678 1.00 94.94 85 ASP A CA 1
ATOM 634 C C . ASP A 1 85 ? -0.763 -4.599 -5.578 1.00 94.94 85 ASP A C 1
ATOM 636 O O . ASP A 1 85 ? -1.473 -4.640 -4.570 1.00 94.94 85 ASP A O 1
ATOM 640 N N . LEU A 1 86 ? -0.950 -5.427 -6.616 1.00 95.69 86 LEU A N 1
ATOM 641 C CA . LEU A 1 86 ? -1.997 -6.452 -6.659 1.00 95.69 86 LEU A CA 1
ATOM 642 C C . LEU A 1 86 ? -1.768 -7.535 -5.596 1.00 95.69 86 LEU A C 1
ATOM 644 O O . LEU A 1 86 ? -2.692 -7.882 -4.859 1.00 95.69 86 LEU A O 1
ATOM 648 N N . ILE A 1 87 ? -0.538 -8.048 -5.494 1.00 95.00 87 ILE A N 1
ATOM 649 C CA . ILE A 1 87 ? -0.157 -9.013 -4.455 1.00 95.00 87 ILE A CA 1
ATOM 650 C C . ILE A 1 87 ? -0.327 -8.376 -3.071 1.00 95.00 87 ILE A C 1
ATOM 652 O O . ILE A 1 87 ? -0.872 -9.001 -2.162 1.00 95.00 87 ILE A O 1
ATOM 656 N N . GLY A 1 88 ? 0.091 -7.120 -2.919 1.00 94.56 88 GLY A N 1
ATOM 657 C CA . GLY A 1 88 ? 0.043 -6.385 -1.665 1.00 94.56 88 GLY A CA 1
ATOM 658 C C . GLY A 1 88 ? -1.370 -6.271 -1.098 1.00 94.56 88 GLY A C 1
ATOM 659 O O . GLY A 1 88 ? -1.592 -6.627 0.057 1.00 94.56 88 GLY A O 1
ATOM 660 N N . VAL A 1 89 ? -2.354 -5.840 -1.894 1.00 96.19 89 VAL A N 1
ATOM 661 C CA . VAL A 1 89 ? -3.742 -5.710 -1.404 1.00 96.19 89 VAL A CA 1
ATOM 662 C C . VAL A 1 89 ? -4.384 -7.055 -1.052 1.00 96.19 89 VAL A C 1
ATOM 664 O O . VAL A 1 89 ? -5.170 -7.132 -0.108 1.00 96.19 89 VAL A O 1
ATOM 667 N N . GLU A 1 90 ? -4.019 -8.131 -1.751 1.00 94.31 90 GLU A N 1
ATOM 668 C CA . GLU A 1 90 ? -4.472 -9.487 -1.423 1.00 94.31 90 GLU A CA 1
ATOM 669 C C . GLU A 1 90 ? -3.849 -9.972 -0.102 1.00 94.31 90 GLU A C 1
ATOM 671 O O . GLU A 1 90 ? -4.548 -10.504 0.764 1.00 94.31 90 GLU A O 1
ATOM 676 N N . LEU A 1 91 ? -2.549 -9.731 0.102 1.00 92.88 91 LEU A N 1
ATOM 677 C CA . LEU A 1 91 ? -1.862 -10.033 1.361 1.00 92.88 91 LEU A CA 1
ATOM 678 C C . LEU A 1 91 ? -2.440 -9.245 2.537 1.00 92.88 91 LEU A C 1
ATOM 680 O O . LEU A 1 91 ? -2.621 -9.813 3.612 1.00 92.88 91 LEU A O 1
ATOM 684 N N . MET A 1 92 ? -2.755 -7.962 2.341 1.00 92.94 92 MET A N 1
ATOM 685 C CA . MET A 1 92 ? -3.397 -7.137 3.367 1.00 92.94 92 MET A CA 1
ATOM 686 C C . MET A 1 92 ? -4.716 -7.746 3.832 1.00 92.94 92 MET A C 1
ATOM 688 O O . MET A 1 92 ? -4.915 -7.891 5.037 1.00 92.94 92 MET A O 1
ATOM 692 N N . GLY A 1 93 ? -5.577 -8.133 2.883 1.00 91.38 93 GLY A N 1
ATOM 693 C CA . GLY A 1 93 ? -6.844 -8.790 3.190 1.00 91.38 93 GLY A CA 1
ATOM 694 C C . GLY A 1 93 ? -6.614 -10.055 4.012 1.00 91.38 93 GLY A C 1
ATOM 695 O O . GLY A 1 93 ? -7.161 -10.193 5.101 1.00 91.38 93 GLY A O 1
ATOM 696 N N . ARG A 1 94 ? -5.714 -10.939 3.561 1.00 88.31 94 ARG A N 1
ATOM 697 C CA . ARG A 1 94 ? -5.382 -12.181 4.283 1.00 88.31 94 ARG A CA 1
ATOM 698 C C . ARG A 1 94 ? -4.805 -11.954 5.677 1.00 88.31 94 ARG A C 1
ATOM 700 O O . ARG A 1 94 ? -5.013 -12.798 6.539 1.00 88.31 94 ARG A O 1
ATOM 707 N N . ALA A 1 95 ? -4.104 -10.844 5.884 1.00 88.00 95 ALA A N 1
ATOM 708 C CA . ALA A 1 95 ? -3.555 -10.430 7.169 1.00 88.00 95 ALA A CA 1
ATOM 709 C C . ALA A 1 95 ? -4.544 -9.606 8.020 1.00 88.00 95 ALA A C 1
ATOM 711 O O . ALA A 1 95 ? -4.141 -9.041 9.036 1.00 88.00 95 ALA A O 1
ATOM 712 N N . CYS A 1 96 ? -5.820 -9.538 7.623 1.00 89.19 96 CYS A N 1
ATOM 713 C CA . CYS A 1 96 ? -6.894 -8.848 8.338 1.00 89.19 96 CYS A CA 1
ATOM 714 C C . CYS A 1 96 ? -6.718 -7.327 8.474 1.00 89.19 96 CYS A C 1
ATOM 716 O O . CYS A 1 96 ? -7.299 -6.703 9.363 1.00 89.19 96 CYS A O 1
ATOM 718 N N . PHE A 1 97 ? -5.968 -6.713 7.557 1.00 90.00 97 PHE A N 1
ATOM 719 C CA . PHE A 1 97 ? -5.927 -5.262 7.377 1.00 90.00 97 PHE A CA 1
ATOM 720 C C . PHE A 1 97 ? -6.926 -4.825 6.309 1.00 90.00 97 PHE A C 1
ATOM 722 O O . PHE A 1 97 ? -7.261 -5.600 5.420 1.00 90.00 97 PHE A O 1
ATOM 729 N N . ASP A 1 98 ? -7.373 -3.566 6.358 1.00 92.25 98 ASP A N 1
ATOM 730 C CA . ASP A 1 98 ? -8.287 -3.023 5.346 1.00 92.25 98 ASP A CA 1
ATOM 731 C C . ASP A 1 98 ? -7.523 -2.688 4.045 1.00 92.25 98 ASP A C 1
ATOM 733 O O . ASP A 1 98 ? -6.815 -1.675 3.996 1.00 92.25 98 ASP A O 1
ATOM 737 N N . PRO A 1 99 ? -7.653 -3.488 2.967 1.00 94.81 99 PRO A N 1
ATOM 738 C CA . PRO A 1 99 ? -6.947 -3.252 1.714 1.00 94.81 99 PRO A CA 1
ATOM 739 C C . PRO A 1 99 ? -7.502 -2.041 0.953 1.00 94.81 99 PRO A C 1
ATOM 741 O O . PRO A 1 99 ? -6.822 -1.490 0.087 1.00 94.81 99 PRO A O 1
ATOM 744 N N . ARG A 1 100 ? -8.702 -1.552 1.301 1.00 94.94 100 ARG A N 1
ATOM 745 C CA . ARG A 1 100 ? -9.299 -0.347 0.703 1.00 94.94 100 ARG A CA 1
ATOM 746 C C . ARG A 1 100 ? -8.560 0.919 1.124 1.00 94.94 100 ARG A C 1
ATOM 748 O O . ARG A 1 100 ? -8.706 1.949 0.473 1.00 94.94 100 ARG A O 1
ATOM 755 N N . ASP A 1 101 ? -7.742 0.854 2.174 1.00 93.81 101 ASP A N 1
ATOM 756 C CA . ASP A 1 101 ? -6.919 1.972 2.632 1.00 93.81 101 ASP A CA 1
ATOM 757 C C . ASP A 1 101 ? -5.592 2.106 1.873 1.00 93.81 101 ASP A C 1
ATOM 759 O O . ASP A 1 101 ? -4.963 3.165 1.944 1.00 93.81 101 ASP A O 1
ATOM 763 N N . ALA A 1 102 ? -5.178 1.091 1.104 1.00 94.12 102 ALA A N 1
ATOM 764 C CA . ALA A 1 102 ? -3.869 1.061 0.450 1.00 94.12 102 ALA A CA 1
ATOM 765 C C . ALA A 1 102 ? -3.609 2.296 -0.431 1.00 94.12 102 ALA A C 1
ATOM 767 O O . ALA A 1 102 ? -2.542 2.913 -0.356 1.00 94.12 102 ALA A O 1
ATOM 768 N N . TYR A 1 103 ? -4.614 2.737 -1.197 1.00 94.31 103 TYR A N 1
ATOM 769 C CA . TYR A 1 103 ? -4.481 3.889 -2.097 1.00 94.31 103 TYR A CA 1
ATOM 770 C C . TYR A 1 103 ? -4.155 5.202 -1.362 1.00 94.31 103 TYR A C 1
ATOM 772 O O . TYR A 1 103 ? -3.574 6.109 -1.962 1.00 94.31 103 TYR A O 1
ATOM 780 N N . LYS A 1 104 ? -4.515 5.335 -0.075 1.00 93.25 104 LYS A N 1
ATOM 781 C CA . LYS A 1 104 ? -4.354 6.583 0.691 1.00 93.25 104 LYS A CA 1
ATOM 782 C C . LYS A 1 104 ? -2.884 6.950 0.879 1.00 93.25 104 LYS A C 1
ATOM 784 O O . LYS A 1 104 ? -2.544 8.134 0.869 1.00 93.25 104 LYS A O 1
ATOM 789 N N . VAL A 1 105 ? -2.006 5.954 1.020 1.00 89.00 105 VAL A N 1
ATOM 790 C CA . VAL A 1 105 ? -0.555 6.169 1.126 1.00 89.00 105 VAL A CA 1
ATOM 791 C C . VAL A 1 105 ? -0.031 6.810 -0.156 1.00 89.00 105 VAL A C 1
ATOM 793 O O . VAL A 1 105 ? 0.588 7.875 -0.110 1.00 89.00 105 VAL A O 1
ATOM 796 N N . PHE A 1 106 ? -0.370 6.220 -1.300 1.00 86.00 106 PHE A N 1
ATOM 797 C CA . PHE A 1 106 ? 0.045 6.690 -2.619 1.00 86.00 106 PHE A CA 1
ATOM 798 C C . PHE A 1 106 ? -0.548 8.046 -2.985 1.00 86.00 106 PHE A C 1
ATOM 800 O O . PHE A 1 106 ? 0.164 8.904 -3.499 1.00 86.00 106 PHE A O 1
ATOM 807 N N . GLU A 1 107 ? -1.812 8.293 -2.645 1.00 88.69 107 GLU A N 1
ATOM 808 C CA . GLU A 1 107 ? -2.446 9.592 -2.873 1.00 88.69 107 GLU A CA 1
ATOM 809 C C . GLU A 1 107 ? -1.708 10.713 -2.121 1.00 88.69 107 GLU A C 1
ATOM 811 O O . GLU A 1 107 ? -1.458 11.791 -2.666 1.00 88.69 107 GLU A O 1
ATOM 816 N N . ARG A 1 108 ? -1.302 10.469 -0.866 1.00 87.94 108 ARG A N 1
ATOM 817 C CA . ARG A 1 108 ? -0.519 11.447 -0.089 1.00 87.94 108 ARG A CA 1
ATOM 818 C C . ARG A 1 108 ? 0.885 11.638 -0.647 1.00 87.94 108 ARG A C 1
ATOM 820 O O . ARG A 1 108 ? 1.409 12.749 -0.591 1.00 87.94 108 ARG A O 1
ATOM 827 N N . MET A 1 109 ? 1.478 10.583 -1.189 1.00 81.75 109 MET A N 1
ATOM 828 C CA . MET A 1 109 ? 2.785 10.641 -1.836 1.00 81.75 109 MET A CA 1
ATOM 829 C C . MET A 1 109 ? 2.750 11.468 -3.113 1.00 81.75 109 MET A C 1
ATOM 831 O O . MET A 1 109 ? 3.588 12.349 -3.283 1.00 81.75 109 MET A O 1
ATOM 835 N N . GLU A 1 110 ? 1.752 11.242 -3.965 1.00 80.12 110 GLU A N 1
ATOM 836 C CA . GLU A 1 110 ? 1.542 12.016 -5.185 1.00 80.12 110 GLU A CA 1
ATOM 837 C C . GLU A 1 110 ? 1.289 13.495 -4.863 1.00 80.12 110 GLU A C 1
ATOM 839 O O . GLU A 1 110 ? 1.876 14.377 -5.491 1.00 80.12 110 GLU A O 1
ATOM 844 N N . LYS A 1 111 ? 0.485 13.780 -3.828 1.00 83.88 111 LYS A N 1
ATOM 845 C CA . LYS A 1 111 ? 0.255 15.145 -3.330 1.00 83.88 111 LYS A CA 1
ATOM 846 C C . LYS A 1 111 ? 1.549 15.820 -2.853 1.00 83.88 111 LYS A C 1
ATOM 848 O O . LYS A 1 111 ? 1.785 16.973 -3.207 1.00 83.88 111 LYS A O 1
ATOM 853 N N . ASP A 1 112 ? 2.396 15.133 -2.078 1.00 80.31 112 ASP A N 1
ATOM 854 C CA . ASP A 1 112 ? 3.677 15.702 -1.618 1.00 80.31 112 ASP A CA 1
ATOM 855 C C . ASP A 1 112 ? 4.654 15.933 -2.777 1.00 80.31 112 ASP A C 1
ATOM 857 O O . ASP A 1 112 ? 5.318 16.966 -2.820 1.00 80.31 112 ASP A O 1
ATOM 861 N N . SER A 1 113 ? 4.707 15.012 -3.740 1.00 74.81 113 SER A N 1
ATOM 862 C CA . SER A 1 113 ? 5.543 15.151 -4.934 1.00 74.81 113 SER A CA 1
ATOM 863 C C . SER A 1 113 ? 5.099 16.315 -5.820 1.00 74.81 113 SER A C 1
ATOM 865 O O . SER A 1 113 ? 5.936 17.129 -6.199 1.00 74.81 113 SER A O 1
ATOM 867 N N . LYS A 1 114 ? 3.790 16.481 -6.061 1.00 76.19 114 LYS A N 1
ATOM 868 C CA . LYS A 1 114 ? 3.248 17.655 -6.771 1.00 76.19 114 LYS A CA 1
ATOM 869 C C . LYS A 1 114 ? 3.592 18.964 -6.061 1.00 76.19 114 LYS A C 1
ATOM 871 O O . LYS A 1 114 ? 3.948 19.936 -6.715 1.00 76.19 114 LYS A O 1
ATOM 876 N N . ARG A 1 115 ? 3.532 18.986 -4.724 1.00 79.19 115 ARG A N 1
ATOM 877 C CA . ARG A 1 115 ? 3.869 20.172 -3.921 1.00 79.19 115 ARG A CA 1
ATOM 878 C C . ARG A 1 115 ? 5.342 20.577 -4.035 1.00 79.19 115 ARG A C 1
ATOM 880 O O . ARG A 1 115 ? 5.642 21.760 -3.931 1.00 79.19 115 ARG A O 1
ATOM 887 N N . LYS A 1 116 ? 6.258 19.619 -4.197 1.00 72.25 116 LYS A N 1
ATOM 888 C CA . LYS A 1 116 ? 7.706 19.884 -4.215 1.00 72.25 116 LYS A CA 1
ATOM 889 C C . LYS A 1 116 ? 8.278 20.211 -5.603 1.00 72.25 116 LYS A C 1
ATOM 891 O O . LYS A 1 116 ? 9.431 20.626 -5.672 1.00 72.25 116 LYS A O 1
ATOM 896 N N . GLY A 1 117 ? 7.496 20.063 -6.677 1.00 63.91 117 GLY A N 1
ATOM 897 C CA . GLY A 1 117 ? 7.924 20.359 -8.052 1.00 63.91 117 GLY A CA 1
ATOM 898 C C . GLY A 1 117 ? 9.007 19.412 -8.595 1.00 63.91 117 GLY A C 1
ATOM 899 O O . GLY A 1 117 ? 9.384 18.439 -7.943 1.00 63.91 117 GLY A O 1
ATOM 900 N N . GLU A 1 118 ? 9.525 19.706 -9.794 1.00 55.81 118 GLU A N 1
ATOM 901 C CA . GLU A 1 118 ? 10.492 18.861 -10.531 1.00 55.81 118 GLU A CA 1
ATOM 902 C C . GLU A 1 118 ? 11.837 18.655 -9.803 1.00 55.81 118 GLU A C 1
ATOM 904 O O . GLU A 1 118 ? 12.499 17.642 -10.011 1.00 55.81 118 GLU A O 1
ATOM 909 N N . GLY A 1 119 ? 12.226 19.561 -8.895 1.00 50.09 119 GLY A N 1
ATOM 910 C CA . GLY A 1 119 ? 13.438 19.432 -8.066 1.00 50.09 119 GLY A CA 1
ATOM 911 C C . GLY A 1 119 ? 13.237 18.653 -6.759 1.00 50.09 119 GLY A C 1
ATOM 912 O O . GLY A 1 119 ? 14.192 18.337 -6.049 1.00 50.09 119 GLY A O 1
ATOM 913 N N . GLY A 1 120 ? 11.991 18.329 -6.419 1.00 51.47 120 GLY A N 1
ATOM 914 C CA . GLY A 1 120 ? 11.605 17.651 -5.195 1.00 51.47 120 GLY A CA 1
ATOM 915 C C . GLY A 1 120 ? 11.672 16.139 -5.305 1.00 51.47 120 GLY A C 1
ATOM 916 O O . GLY A 1 120 ? 10.636 15.493 -5.159 1.00 51.47 120 GLY A O 1
ATOM 917 N N . SER A 1 121 ? 12.854 15.570 -5.562 1.00 50.00 121 SER A N 1
ATOM 918 C CA . SER A 1 121 ? 13.032 14.113 -5.602 1.00 50.00 121 SER A CA 1
ATOM 919 C C . SER A 1 121 ? 12.536 13.485 -4.293 1.00 50.00 121 SER A C 1
ATOM 921 O O . SER A 1 121 ? 13.184 13.516 -3.242 1.00 50.00 121 SER A O 1
ATOM 923 N N . ASN A 1 122 ? 11.324 12.930 -4.329 1.00 60.78 122 ASN A N 1
ATOM 924 C CA . ASN A 1 122 ? 10.887 11.980 -3.328 1.00 60.78 122 ASN A CA 1
ATOM 925 C C . ASN A 1 122 ? 11.674 10.717 -3.654 1.00 60.78 122 ASN A C 1
ATOM 927 O O . ASN A 1 122 ? 11.326 10.049 -4.621 1.00 60.78 122 ASN A O 1
ATOM 931 N N . SER A 1 123 ? 12.715 10.413 -2.873 1.00 61.53 123 SER A N 1
ATOM 932 C CA . SER A 1 123 ? 13.618 9.268 -3.093 1.00 61.53 123 SER A CA 1
ATOM 933 C C . SER A 1 123 ? 12.897 7.941 -3.352 1.00 61.53 123 SER A C 1
ATOM 935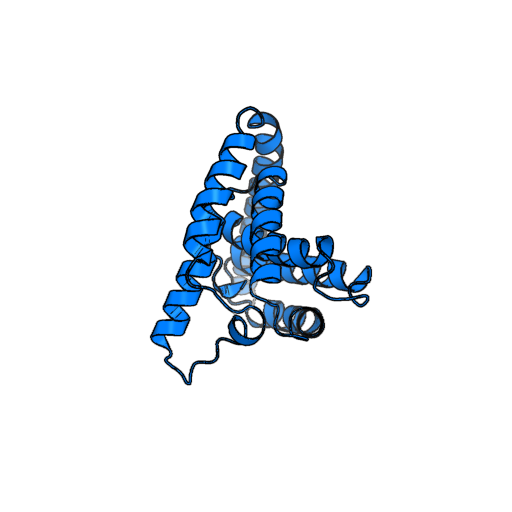 O O . SER A 1 123 ? 13.472 7.033 -3.931 1.00 61.53 123 SER A O 1
ATOM 937 N N . TYR A 1 124 ? 11.627 7.851 -2.952 1.00 65.62 124 TYR A N 1
ATOM 938 C CA . TYR A 1 124 ? 10.715 6.784 -3.323 1.00 65.62 124 TYR A CA 1
ATOM 939 C C . TYR A 1 124 ? 10.328 6.736 -4.808 1.00 65.62 124 TYR A C 1
ATOM 941 O O . TYR A 1 124 ? 10.404 5.677 -5.401 1.00 65.62 124 TYR A O 1
ATOM 949 N N . LEU A 1 125 ? 9.884 7.840 -5.421 1.00 66.75 125 LEU A N 1
ATOM 950 C CA . LEU A 1 125 ? 9.451 7.830 -6.828 1.00 66.75 125 LEU A CA 1
ATOM 951 C C . LEU A 1 125 ? 10.611 7.550 -7.787 1.00 66.75 125 LEU A C 1
ATOM 953 O O . LEU A 1 125 ? 10.384 7.200 -8.941 1.00 66.75 125 LEU A O 1
ATOM 957 N N . SER A 1 126 ? 11.842 7.709 -7.300 1.00 68.69 126 SER A N 1
ATOM 958 C CA . SER A 1 126 ? 13.054 7.308 -8.000 1.00 68.69 126 SER A CA 1
ATOM 959 C C . SER A 1 126 ? 13.216 5.786 -8.083 1.00 68.69 126 SER A C 1
ATOM 961 O O . SER A 1 126 ? 13.771 5.318 -9.068 1.00 68.69 126 SER A O 1
ATOM 963 N N . THR A 1 127 ? 12.741 5.023 -7.091 1.00 67.31 127 THR A N 1
ATOM 964 C CA . THR A 1 127 ? 12.867 3.551 -7.052 1.00 67.31 127 THR A CA 1
ATOM 965 C C . THR A 1 127 ? 11.553 2.835 -7.376 1.00 67.31 127 THR A C 1
ATOM 967 O O . THR A 1 127 ? 11.562 1.772 -7.982 1.00 67.31 127 THR A O 1
ATOM 970 N N . HIS A 1 128 ? 10.422 3.468 -7.075 1.00 74.38 128 HIS A N 1
ATOM 971 C CA . HIS A 1 128 ? 9.066 2.993 -7.329 1.00 74.38 128 HIS A CA 1
ATOM 972 C C . HIS A 1 128 ? 8.286 4.056 -8.116 1.00 74.38 128 HIS A C 1
ATOM 974 O O . HIS A 1 128 ? 7.604 4.916 -7.534 1.00 74.38 128 HIS A O 1
ATOM 980 N N . PRO A 1 129 ? 8.398 4.064 -9.450 1.00 72.31 129 PRO A N 1
ATOM 981 C CA . PRO A 1 129 ? 7.727 5.060 -10.267 1.00 72.31 129 PRO A CA 1
ATOM 982 C C . PRO A 1 129 ? 6.204 4.940 -10.122 1.00 72.31 129 PRO A C 1
ATOM 984 O O . PRO A 1 129 ? 5.601 3.903 -10.395 1.00 72.31 129 PRO A O 1
ATOM 987 N N . SER A 1 130 ? 5.555 6.035 -9.722 1.00 70.56 130 SER A N 1
ATOM 988 C CA . SER A 1 130 ? 4.094 6.116 -9.773 1.00 70.56 130 SER A CA 1
ATOM 989 C C . SER A 1 130 ? 3.638 6.197 -11.230 1.00 70.56 130 SER A C 1
ATOM 991 O O . SER A 1 130 ? 4.165 6.993 -12.011 1.00 70.56 130 SER A O 1
ATOM 993 N N . HIS A 1 131 ? 2.645 5.394 -11.603 1.00 69.94 131 HIS A N 1
ATOM 994 C CA . HIS A 1 131 ? 1.942 5.513 -12.879 1.00 69.94 131 HIS A CA 1
ATOM 995 C C . HIS A 1 131 ? 0.546 6.102 -12.639 1.00 69.94 131 HIS A C 1
ATOM 997 O O . HIS A 1 131 ? -0.056 5.874 -11.590 1.00 69.94 131 HIS A O 1
ATOM 1003 N N . GLY A 1 132 ? 0.011 6.853 -13.609 1.00 72.94 132 GLY A N 1
ATOM 1004 C CA . GLY A 1 132 ? -1.254 7.593 -13.445 1.00 72.94 132 GLY A CA 1
ATOM 1005 C C . GLY A 1 132 ? -2.460 6.724 -13.055 1.00 72.94 132 GLY A C 1
ATOM 1006 O O . GLY A 1 132 ? -3.413 7.216 -12.463 1.00 72.94 132 GLY A O 1
ATOM 1007 N N . GLU A 1 133 ? -2.396 5.420 -13.325 1.00 84.06 133 GLU A N 1
ATOM 1008 C CA . GLU A 1 133 ? -3.455 4.457 -12.995 1.00 84.06 133 GLU A CA 1
ATOM 1009 C C . GLU A 1 133 ? -3.365 3.876 -11.573 1.00 84.06 133 GLU A C 1
ATOM 1011 O O . GLU A 1 133 ? -4.308 3.225 -11.130 1.00 84.06 133 GLU A O 1
ATOM 1016 N N . ARG A 1 134 ? -2.259 4.078 -10.839 1.00 89.31 134 ARG A N 1
ATOM 1017 C CA . ARG A 1 134 ? -1.944 3.319 -9.612 1.00 89.31 134 ARG A CA 1
ATOM 1018 C C . ARG A 1 134 ? -3.008 3.456 -8.527 1.00 89.31 134 ARG A C 1
ATOM 1020 O O . ARG A 1 134 ? -3.516 2.466 -8.011 1.00 89.31 134 ARG A O 1
ATOM 1027 N N . VAL A 1 135 ? -3.418 4.691 -8.237 1.00 91.31 135 VAL A N 1
ATOM 1028 C CA . VAL A 1 135 ? -4.488 4.977 -7.265 1.00 91.31 135 VAL A CA 1
ATOM 1029 C C . VAL A 1 135 ? -5.818 4.352 -7.700 1.00 91.31 135 VAL A C 1
ATOM 1031 O O . VAL A 1 135 ? -6.560 3.848 -6.859 1.00 91.31 135 VAL A O 1
ATOM 1034 N N . GLY A 1 136 ? -6.122 4.364 -9.002 1.00 93.81 136 GLY A N 1
ATOM 1035 C CA . GLY A 1 136 ? -7.326 3.736 -9.551 1.00 93.81 136 GLY A CA 1
ATOM 1036 C C . GLY A 1 136 ? -7.311 2.216 -9.388 1.00 93.81 136 GLY A C 1
ATOM 1037 O O . GLY A 1 136 ? -8.284 1.643 -8.898 1.00 93.81 136 GLY A O 1
ATOM 1038 N N . ASN A 1 137 ? -6.184 1.581 -9.714 1.00 94.69 137 ASN A N 1
ATOM 1039 C CA . ASN A 1 137 ? -5.985 0.143 -9.550 1.00 94.69 137 ASN A CA 1
ATOM 1040 C C . ASN A 1 137 ? -6.105 -0.276 -8.082 1.00 94.69 137 ASN A C 1
ATOM 1042 O O . ASN A 1 137 ? -6.868 -1.185 -7.778 1.00 94.69 137 ASN A O 1
ATOM 1046 N N . LEU A 1 138 ? -5.444 0.429 -7.159 1.00 95.44 138 LEU A N 1
ATOM 1047 C CA . LEU A 1 138 ? -5.510 0.125 -5.726 1.00 95.44 138 LEU A CA 1
ATOM 1048 C C . LEU A 1 138 ? -6.915 0.302 -5.142 1.00 95.44 138 LEU A C 1
ATOM 1050 O O . LEU A 1 138 ? -7.324 -0.489 -4.298 1.00 95.44 138 LEU A O 1
ATOM 1054 N N . LYS A 1 139 ? -7.687 1.296 -5.601 1.00 95.69 139 LYS A N 1
ATOM 1055 C CA . LYS A 1 139 ? -9.105 1.421 -5.218 1.00 95.69 139 LYS A CA 1
ATOM 1056 C C . LYS A 1 139 ? -9.916 0.215 -5.683 1.00 95.69 139 LYS A C 1
ATOM 1058 O O . LYS A 1 139 ? -10.695 -0.328 -4.904 1.00 95.69 139 LYS A O 1
ATOM 1063 N N . LYS A 1 140 ? -9.726 -0.201 -6.939 1.00 96.75 140 LYS A N 1
ATOM 1064 C CA . LYS A 1 140 ? -10.420 -1.351 -7.523 1.00 96.75 140 LYS A CA 1
ATOM 1065 C C . LYS A 1 140 ? -10.044 -2.646 -6.802 1.00 96.75 140 LYS A C 1
ATOM 1067 O O . LYS A 1 140 ? -10.911 -3.304 -6.237 1.00 96.75 140 LYS A O 1
ATOM 1072 N N . TRP A 1 141 ? -8.761 -2.990 -6.783 1.00 97.06 141 TRP A N 1
ATOM 1073 C CA . TRP A 1 141 ? -8.282 -4.247 -6.217 1.00 97.06 141 TRP A CA 1
ATOM 1074 C C . TRP A 1 141 ? -8.421 -4.305 -4.703 1.00 97.06 141 TRP A C 1
ATOM 1076 O O . TRP A 1 141 ? -8.726 -5.365 -4.178 1.00 97.06 141 TRP A O 1
ATOM 1086 N N . GLY A 1 142 ? -8.264 -3.180 -3.999 1.00 95.94 142 GLY A N 1
ATOM 1087 C CA . GLY A 1 142 ? -8.550 -3.110 -2.569 1.00 95.94 142 GLY A CA 1
ATOM 1088 C C . GLY A 1 142 ? -10.024 -3.393 -2.271 1.00 95.94 142 GLY A C 1
ATOM 1089 O O . GLY A 1 142 ? -10.333 -4.125 -1.337 1.00 95.94 142 GLY A O 1
ATOM 1090 N N . GLY A 1 143 ? -10.944 -2.886 -3.098 1.00 95.38 143 GLY A N 1
ATOM 1091 C CA . GLY A 1 143 ? -12.361 -3.247 -3.021 1.00 95.38 143 GLY A CA 1
ATOM 1092 C C . GLY A 1 143 ? -12.602 -4.735 -3.280 1.00 95.38 143 GLY A C 1
ATOM 1093 O O . GLY A 1 143 ? -13.257 -5.396 -2.484 1.00 95.38 143 GLY A O 1
ATOM 1094 N N . GLU A 1 144 ? -12.031 -5.285 -4.352 1.00 95.00 144 GLU A N 1
ATOM 1095 C CA . GLU A 1 144 ? -12.165 -6.709 -4.689 1.00 95.00 144 GLU A CA 1
ATOM 1096 C C . GLU A 1 144 ? -11.579 -7.632 -3.609 1.00 95.00 144 GLU A C 1
ATOM 1098 O O . GLU 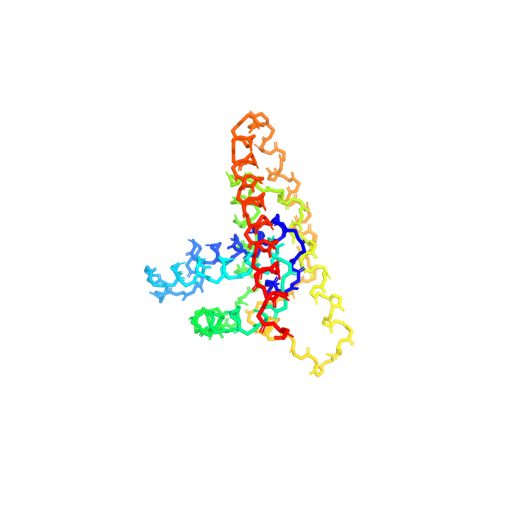A 1 144 ? -12.205 -8.623 -3.243 1.00 95.00 144 GLU A O 1
ATOM 1103 N N . ALA A 1 145 ? -10.401 -7.303 -3.074 1.00 93.56 145 ALA A N 1
ATOM 1104 C CA . ALA A 1 145 ? -9.769 -8.045 -1.988 1.00 93.56 145 ALA A CA 1
ATOM 1105 C C . ALA A 1 145 ? -10.635 -8.006 -0.724 1.00 93.56 145 ALA A C 1
ATOM 1107 O O . ALA A 1 145 ? -10.836 -9.036 -0.090 1.00 93.56 145 ALA A O 1
ATOM 1108 N N . TRP A 1 146 ? -11.212 -6.848 -0.390 1.00 90.19 146 TRP A N 1
ATOM 1109 C CA . TRP A 1 146 ? -12.151 -6.731 0.725 1.00 90.19 146 TRP A CA 1
ATOM 1110 C C . TRP A 1 146 ? -13.402 -7.594 0.533 1.00 90.19 146 TRP A C 1
ATOM 1112 O O . TRP A 1 146 ? -13.842 -8.264 1.461 1.00 90.19 146 TRP A O 1
ATOM 1122 N N . GLU A 1 147 ? -13.964 -7.623 -0.674 1.00 90.81 147 GLU A N 1
ATOM 1123 C CA . GLU A 1 147 ? -15.125 -8.462 -0.979 1.00 90.81 147 GLU A CA 1
ATOM 1124 C C . GLU A 1 147 ? -14.816 -9.958 -0.826 1.00 90.81 147 GLU A C 1
ATOM 1126 O O . GLU A 1 147 ? -15.643 -10.692 -0.289 1.00 90.81 147 GLU A O 1
ATOM 1131 N N . ARG A 1 148 ? -13.608 -10.407 -1.198 1.00 88.69 148 ARG A N 1
ATOM 1132 C CA . ARG A 1 148 ? -13.155 -11.794 -0.962 1.00 88.69 148 ARG A CA 1
ATOM 1133 C C . ARG A 1 148 ? -12.993 -12.141 0.520 1.00 88.69 148 ARG A C 1
ATOM 1135 O O . ARG A 1 148 ? -12.972 -13.320 0.856 1.00 88.69 148 ARG A O 1
ATOM 1142 N N . MET A 1 149 ? -12.871 -11.143 1.394 1.00 84.19 149 MET A N 1
ATOM 1143 C CA . MET A 1 149 ? -12.758 -11.335 2.843 1.00 84.19 149 MET A CA 1
ATOM 1144 C C . MET A 1 149 ? -14.111 -11.469 3.553 1.00 84.19 149 MET A C 1
ATOM 1146 O O . MET A 1 149 ? -14.127 -11.814 4.734 1.00 84.19 149 MET A O 1
ATOM 1150 N N . LYS A 1 150 ? -15.241 -11.218 2.875 1.00 82.12 150 LYS A N 1
ATOM 1151 C CA . LYS A 1 150 ? -16.576 -11.409 3.467 1.00 82.12 150 LYS A CA 1
ATOM 1152 C C . LYS A 1 150 ? -16.748 -12.852 3.945 1.00 82.12 150 LYS A C 1
ATOM 1154 O O . LYS A 1 150 ? -16.488 -13.786 3.189 1.00 82.12 150 LYS A O 1
ATOM 1159 N N . GLY A 1 151 ? -17.197 -13.031 5.184 1.00 79.88 151 GLY A N 1
ATOM 1160 C CA . GLY A 1 151 ? -17.317 -14.342 5.831 1.00 79.88 151 GLY A CA 1
ATOM 1161 C C . GLY A 1 151 ? -16.087 -14.779 6.638 1.00 79.88 151 GLY A C 1
ATOM 1162 O O . GLY A 1 151 ? -16.123 -15.845 7.246 1.00 79.88 151 GLY A O 1
ATOM 1163 N N . ARG A 1 152 ? -15.002 -13.988 6.659 1.00 82.06 152 ARG A N 1
ATOM 1164 C CA . ARG A 1 152 ? -13.809 -14.212 7.505 1.00 82.06 152 ARG A CA 1
ATOM 1165 C C . ARG A 1 152 ? -13.748 -13.260 8.704 1.00 82.06 152 ARG A C 1
ATOM 1167 O O . ARG A 1 152 ? -12.681 -13.033 9.270 1.00 82.06 152 ARG A O 1
ATOM 1174 N N . GLU A 1 153 ? -14.874 -12.662 9.091 1.00 78.81 153 GLU A N 1
ATOM 1175 C CA . GLU A 1 153 ? -14.917 -11.644 10.142 1.00 78.81 153 GLU A CA 1
ATOM 1176 C C . GLU A 1 153 ? -14.406 -12.191 11.480 1.00 78.81 153 GLU A C 1
ATOM 1178 O O . GLU A 1 153 ? -13.613 -11.521 12.138 1.00 78.81 153 GLU A O 1
ATOM 1183 N N . GLU A 1 154 ? -14.789 -13.418 11.850 1.00 77.50 154 GLU A N 1
ATOM 1184 C CA . GLU A 1 154 ? -14.345 -14.063 13.094 1.00 77.50 154 GLU A CA 1
ATOM 1185 C C . GLU A 1 154 ? -12.831 -14.293 13.142 1.00 77.50 154 GLU A C 1
ATOM 1187 O O . GLU A 1 154 ? -12.197 -13.989 14.151 1.00 77.50 154 GLU A O 1
ATOM 1192 N N . GLU A 1 155 ? -12.229 -14.735 12.035 1.00 82.12 155 GLU A N 1
ATOM 1193 C CA . GLU A 1 155 ? -10.776 -14.921 11.924 1.00 82.12 155 GLU A CA 1
ATOM 1194 C C . GLU A 1 155 ? -10.030 -13.597 12.146 1.00 82.12 155 GLU A C 1
ATOM 1196 O O . GLU A 1 155 ? -9.015 -13.527 12.843 1.00 82.12 155 GLU A O 1
ATOM 1201 N N . CYS A 1 156 ? -10.573 -12.510 11.602 1.00 82.88 156 CYS A N 1
ATOM 1202 C CA . CYS A 1 156 ? -9.982 -11.191 11.753 1.00 82.88 156 CYS A CA 1
ATOM 1203 C C . CYS A 1 156 ? -10.237 -10.545 13.117 1.00 82.88 156 CYS A C 1
ATOM 1205 O O . CYS A 1 156 ? -9.472 -9.660 13.514 1.00 82.88 156 CYS A O 1
ATOM 1207 N N . LEU A 1 157 ? -11.266 -10.960 13.862 1.00 81.50 157 LEU A N 1
ATOM 1208 C CA . LEU A 1 157 ? -11.530 -10.441 15.206 1.00 81.50 157 LEU A CA 1
ATOM 1209 C C . LEU A 1 157 ? -10.388 -10.769 16.172 1.00 81.50 157 LEU A C 1
ATOM 1211 O O . LEU A 1 157 ? -9.936 -9.874 16.886 1.00 81.50 157 LEU A O 1
ATOM 1215 N N . GLU A 1 158 ? -9.876 -12.001 16.156 1.00 79.19 158 GLU A N 1
ATOM 1216 C CA . GLU A 1 158 ? -8.778 -12.416 17.040 1.00 79.19 158 GLU A CA 1
ATOM 1217 C C . GLU A 1 158 ? -7.501 -11.602 16.774 1.00 79.19 158 GLU A C 1
ATOM 1219 O O . GLU A 1 158 ? -6.893 -11.038 17.691 1.00 79.19 158 GLU A O 1
ATOM 1224 N N . VAL A 1 159 ? -7.131 -11.467 15.496 1.00 77.06 159 VAL A N 1
ATOM 1225 C CA . VAL A 1 159 ? -5.972 -10.672 15.066 1.00 77.06 159 VAL A CA 1
ATOM 1226 C C . VAL A 1 159 ? -6.122 -9.212 15.505 1.00 77.06 159 VAL A C 1
ATOM 1228 O O . VAL A 1 159 ? -5.184 -8.618 16.047 1.00 77.06 159 VAL A O 1
ATOM 1231 N N . ASN A 1 160 ? -7.313 -8.638 15.329 1.00 77.06 160 ASN A N 1
ATOM 1232 C CA . ASN A 1 160 ? -7.601 -7.256 15.702 1.00 77.06 160 ASN A CA 1
ATOM 1233 C C . ASN A 1 160 ? -7.564 -7.019 17.219 1.00 77.06 160 ASN A C 1
ATOM 1235 O O . ASN A 1 160 ? -7.056 -5.985 17.662 1.00 77.06 160 ASN A O 1
ATOM 1239 N N . GLU A 1 161 ? -8.068 -7.946 18.036 1.00 80.94 161 GLU A N 1
ATOM 1240 C CA . GLU A 1 161 ? -7.983 -7.828 19.497 1.00 80.94 161 GLU A CA 1
ATOM 1241 C C . GLU A 1 161 ? -6.533 -7.884 19.983 1.00 80.94 161 GLU A C 1
ATOM 1243 O O . GLU A 1 161 ? -6.108 -7.019 20.758 1.00 80.94 161 GLU A O 1
ATOM 1248 N N . ARG A 1 162 ? -5.720 -8.790 19.431 1.00 78.00 162 ARG A N 1
ATOM 1249 C CA . ARG A 1 162 ? -4.286 -8.862 19.744 1.00 78.00 162 ARG A CA 1
ATOM 1250 C C . ARG A 1 162 ? -3.553 -7.559 19.407 1.00 78.00 162 ARG A C 1
ATOM 1252 O O . ARG A 1 162 ? -2.716 -7.084 20.181 1.00 78.00 162 ARG A O 1
ATOM 1259 N N . TRP A 1 163 ? -3.900 -6.921 18.290 1.00 71.94 163 TRP A N 1
ATOM 1260 C CA . TRP A 1 163 ? -3.396 -5.590 17.934 1.00 71.94 163 TRP A CA 1
ATOM 1261 C C . TRP A 1 163 ? -3.794 -4.506 18.945 1.00 71.94 163 TRP A C 1
ATOM 1263 O O . TRP A 1 163 ? -2.954 -3.697 19.370 1.00 71.94 163 TRP A O 1
ATOM 1273 N N . LYS A 1 164 ? -5.054 -4.502 19.398 1.00 76.44 164 LYS A N 1
ATOM 1274 C CA . LYS A 1 164 ? -5.537 -3.565 20.427 1.00 76.44 164 LYS A CA 1
ATOM 1275 C C . LYS A 1 164 ? -4.795 -3.742 21.752 1.00 76.44 164 LYS A C 1
ATOM 1277 O O . LYS A 1 164 ? -4.472 -2.742 22.404 1.00 76.44 164 LYS A O 1
ATOM 1282 N N . GLU A 1 165 ? -4.503 -4.975 22.151 1.00 77.44 165 GLU A N 1
ATOM 1283 C CA . GLU A 1 165 ? -3.736 -5.280 23.362 1.00 77.44 165 GLU A CA 1
ATOM 1284 C C . GLU A 1 165 ? -2.307 -4.742 23.293 1.00 77.44 165 GLU A C 1
ATOM 1286 O O . GLU A 1 165 ? -1.885 -4.004 24.191 1.00 77.44 165 GLU A O 1
ATOM 1291 N N . MET A 1 166 ? -1.591 -5.004 22.193 1.00 73.19 166 MET A N 1
ATOM 1292 C CA . MET A 1 166 ? -0.237 -4.475 21.981 1.00 73.19 166 MET A CA 1
ATOM 1293 C C . MET A 1 166 ? -0.200 -2.944 22.103 1.00 73.19 166 MET A C 1
ATOM 1295 O O . MET A 1 166 ? 0.694 -2.382 22.745 1.00 73.19 166 MET A O 1
ATOM 1299 N N . ARG A 1 167 ? -1.222 -2.258 21.576 1.00 70.19 167 ARG A N 1
ATOM 1300 C CA . ARG A 1 167 ? -1.401 -0.803 21.713 1.00 70.19 167 ARG A CA 1
ATOM 1301 C C . ARG A 1 167 ? -1.641 -0.328 23.133 1.00 70.19 167 ARG A C 1
ATOM 1303 O O . ARG A 1 167 ? -1.129 0.723 23.526 1.00 70.19 167 ARG A O 1
ATOM 1310 N N . ARG A 1 168 ? -2.491 -1.027 23.885 1.00 73.94 168 ARG A N 1
ATOM 1311 C CA . ARG A 1 168 ? -2.769 -0.689 25.288 1.00 73.94 168 ARG A CA 1
ATOM 1312 C C . ARG A 1 168 ? -1.492 -0.829 26.116 1.00 73.94 168 ARG A C 1
ATOM 1314 O O . ARG A 1 168 ? -1.109 0.130 26.783 1.00 73.94 168 ARG A O 1
ATOM 1321 N N . GLY A 1 169 ? -0.776 -1.944 25.966 1.00 71.81 169 GLY A N 1
ATOM 1322 C CA . GLY A 1 169 ? 0.511 -2.163 26.629 1.00 71.81 169 GLY A CA 1
ATOM 1323 C C . GLY A 1 169 ? 1.577 -1.140 26.222 1.00 71.81 169 GLY A C 1
ATOM 1324 O O . GLY A 1 169 ? 2.349 -0.671 27.057 1.00 71.81 169 GLY A O 1
ATOM 1325 N N . GLY A 1 170 ? 1.608 -0.734 24.949 1.00 66.12 170 GLY A N 1
ATOM 1326 C CA . GLY A 1 170 ? 2.534 0.291 24.474 1.00 66.12 170 GLY A CA 1
ATOM 1327 C C . GLY A 1 170 ? 2.279 1.686 25.054 1.00 66.12 170 GLY A C 1
ATOM 1328 O O . GLY A 1 170 ? 3.214 2.352 25.502 1.00 66.12 170 GLY A O 1
ATOM 1329 N N . ARG A 1 171 ? 1.010 2.107 25.117 1.00 65.25 171 ARG A N 1
ATOM 1330 C CA . ARG A 1 171 ? 0.614 3.389 25.723 1.00 65.25 171 ARG A CA 1
ATOM 1331 C C . ARG A 1 171 ? 0.873 3.437 27.228 1.00 65.25 171 ARG A C 1
ATOM 1333 O O . ARG A 1 171 ? 1.346 4.466 27.704 1.00 65.25 171 ARG A O 1
ATOM 1340 N N . ASN A 1 172 ? 0.609 2.350 27.954 1.00 65.19 172 ASN A N 1
ATOM 1341 C CA . ASN A 1 172 ? 0.877 2.284 29.395 1.00 65.19 172 ASN A CA 1
ATOM 1342 C C . ASN A 1 172 ? 2.375 2.427 29.694 1.00 65.19 172 ASN A C 1
ATOM 1344 O O . ASN A 1 172 ? 2.751 3.314 30.452 1.00 65.19 172 ASN A O 1
ATOM 1348 N N . ARG A 1 173 ? 3.239 1.689 28.984 1.00 64.88 173 ARG A N 1
ATOM 1349 C CA . ARG A 1 173 ? 4.701 1.813 29.136 1.00 64.88 173 ARG A CA 1
ATOM 1350 C C . ARG A 1 173 ? 5.235 3.212 28.829 1.00 64.88 173 ARG A C 1
ATOM 1352 O O . ARG A 1 173 ? 6.209 3.649 29.434 1.00 64.88 173 ARG A O 1
ATOM 1359 N N . LYS A 1 174 ? 4.628 3.928 27.876 1.00 61.78 174 LYS A N 1
ATOM 1360 C CA . LYS A 1 174 ? 4.993 5.326 27.601 1.00 61.78 174 LYS A CA 1
ATOM 1361 C C . LYS A 1 174 ? 4.588 6.257 28.746 1.00 61.78 174 LYS A C 1
ATOM 1363 O O . LYS A 1 174 ? 5.355 7.151 29.078 1.00 61.78 174 LYS A O 1
ATOM 1368 N N . ARG A 1 175 ? 3.406 6.053 29.340 1.00 61.91 175 ARG A N 1
ATOM 1369 C CA . ARG A 1 175 ? 2.959 6.820 30.514 1.00 61.91 175 ARG A CA 1
ATOM 1370 C C . ARG A 1 175 ? 3.895 6.610 31.702 1.00 61.91 175 ARG A C 1
ATOM 1372 O O . ARG A 1 175 ? 4.338 7.594 32.273 1.00 61.91 175 ARG A O 1
ATOM 1379 N N . GLU A 1 176 ? 4.260 5.363 31.987 1.00 65.31 176 GLU A N 1
ATOM 1380 C CA . GLU A 1 176 ? 5.212 5.012 33.052 1.00 65.31 176 GLU A CA 1
ATOM 1381 C C . GLU A 1 176 ? 6.591 5.653 32.832 1.00 65.31 176 GLU A C 1
ATOM 1383 O O . GLU A 1 176 ? 7.150 6.243 33.750 1.00 65.31 176 GLU A O 1
ATOM 1388 N N . ARG A 1 177 ? 7.125 5.617 31.600 1.00 65.75 177 ARG A N 1
ATOM 1389 C CA . ARG A 1 177 ? 8.406 6.277 31.271 1.00 65.75 177 ARG A CA 1
ATOM 1390 C C . ARG A 1 177 ? 8.369 7.795 31.383 1.00 65.75 177 ARG A C 1
ATOM 1392 O O . ARG A 1 177 ? 9.400 8.387 31.672 1.00 65.75 177 ARG A O 1
ATOM 1399 N N . ASN A 1 178 ? 7.236 8.417 31.074 1.00 64.56 178 ASN A N 1
ATOM 1400 C CA . ASN A 1 178 ? 7.095 9.862 31.214 1.00 64.56 178 ASN A CA 1
ATOM 1401 C C . ASN A 1 178 ? 7.003 10.248 32.696 1.00 64.56 178 ASN A C 1
ATOM 1403 O O . ASN A 1 178 ? 7.713 11.154 33.097 1.00 64.56 178 ASN A O 1
ATOM 1407 N N . MET A 1 179 ? 6.241 9.501 33.507 1.00 62.09 179 MET A N 1
ATOM 1408 C CA . MET A 1 179 ? 6.173 9.714 34.961 1.00 62.09 179 MET A CA 1
ATOM 1409 C C . MET A 1 179 ? 7.544 9.566 35.634 1.00 62.09 179 MET A C 1
ATOM 1411 O O . MET A 1 179 ? 7.936 10.435 36.396 1.00 62.09 179 MET A O 1
ATOM 1415 N N . GLY A 1 180 ? 8.327 8.537 35.288 1.00 59.41 180 GLY A N 1
ATOM 1416 C CA . GLY A 1 180 ? 9.673 8.360 35.854 1.00 59.41 180 GLY A CA 1
ATOM 1417 C C . GLY A 1 180 ? 10.712 9.397 35.400 1.00 59.41 180 GLY A C 1
ATOM 1418 O O . GLY A 1 180 ? 11.800 9.443 35.956 1.00 59.41 180 GLY A O 1
ATOM 1419 N N . ARG A 1 181 ? 10.407 10.221 34.387 1.00 57.59 181 ARG A N 1
ATOM 1420 C CA . ARG A 1 181 ? 11.274 11.324 33.939 1.00 57.59 181 ARG A CA 1
ATOM 1421 C C . ARG A 1 181 ? 11.008 12.629 34.680 1.00 57.59 181 ARG A C 1
ATOM 1423 O O . ARG A 1 181 ? 11.896 13.474 34.718 1.00 57.59 181 ARG A O 1
ATOM 1430 N N . ASP A 1 182 ? 9.807 12.780 35.228 1.00 56.50 182 ASP A N 1
ATOM 1431 C CA . ASP A 1 182 ? 9.403 13.971 35.973 1.00 56.50 182 ASP A CA 1
ATOM 1432 C C . ASP A 1 182 ? 9.992 13.962 37.404 1.00 56.50 182 ASP A C 1
ATOM 1434 O O . ASP A 1 182 ? 10.157 15.022 38.001 1.00 56.50 182 ASP A O 1
ATOM 1438 N N . ASP A 1 183 ? 10.404 12.789 37.908 1.00 56.44 183 ASP A N 1
ATOM 1439 C CA . ASP A 1 183 ? 10.965 12.599 39.258 1.00 56.44 183 ASP A CA 1
ATOM 1440 C C . ASP A 1 183 ? 12.505 12.747 39.345 1.00 56.44 183 ASP A C 1
ATOM 1442 O O . ASP A 1 183 ? 13.046 12.898 40.438 1.00 56.44 183 ASP A O 1
ATOM 1446 N N . GLU A 1 184 ? 13.237 12.735 38.222 1.00 54.28 184 GLU A N 1
ATOM 1447 C CA . GLU A 1 184 ? 14.713 12.883 38.190 1.00 54.28 184 GLU A CA 1
ATOM 1448 C C . GLU A 1 184 ? 15.182 14.329 37.900 1.00 54.28 184 GLU A C 1
ATOM 1450 O O . GLU A 1 184 ? 16.375 14.577 37.717 1.00 54.28 184 GLU A O 1
ATOM 1455 N N . GLY A 1 185 ? 14.252 15.289 37.828 1.00 51.53 185 GLY A N 1
ATOM 1456 C CA . GLY A 1 185 ? 14.509 16.686 37.449 1.00 51.53 185 GLY A CA 1
ATOM 1457 C C . GLY A 1 185 ? 14.348 17.732 38.560 1.00 51.53 185 GLY A C 1
ATOM 1458 O O . GLY A 1 185 ? 14.208 18.910 38.228 1.00 51.53 185 GLY A O 1
ATOM 1459 N N . GLY A 1 186 ? 14.315 17.320 39.834 1.00 39.25 186 GLY A N 1
ATOM 1460 C CA . GLY A 1 186 ? 14.159 18.193 41.011 1.00 39.25 186 GLY A CA 1
ATOM 1461 C C . GLY A 1 186 ? 15.455 18.452 41.765 1.00 39.25 186 GLY A C 1
ATOM 1462 O O . GLY A 1 186 ? 16.160 17.463 42.063 1.00 39.25 186 GLY A O 1
#

Sequence (186 aa):
MFKYARTESELAAVMAHEIGHVLARHTGEKVTDTGVLSLVTLALASLSGVLFGGDSGASAFKILTVGKSFLYELPHSRDMEREADLIGVELMGRACFDPRDAYKVFERMEKDSKRKGEGGSNSYLSTHPSHGERVGNLKKWGGEAWERMKGREEECLEVNERWKEMRRGGRNRKRERNMGRDDEGG

InterPro domains:
  IPR001915 Peptidase M48 [PF01435] (3-141)
  IPR051156 Mitochondrial and Outer Membrane Metalloprotease [PTHR22726] (1-154)

pLDDT: mean 73.15, std 16.36, range [39.25, 97.06]

Foldseek 3Di:
DLVLDQDPLQLLLVLLLVVLLVVVCVQPPPPDVQLNVLSVQLSVLSVLCNLQVDPVPVVSVVSVVSNCVRQQDAAGDPVSSLRSSLSSLLVCLVLLRQLLCSLSSVVVVVVVDVVCPPPPPPSCCRRYPDDPCSSVSSNVSSVVSNVVSPPVVVVSVVSVVVVVVVSVVSNVVSVVVVVVVVVVPD

Organism: NCBI:txid2557542

Radius of gyration: 17.87 Å; chains: 1; bounding box: 38×35×56 Å